Protein AF-A0A7T6Z998-F1 (afdb_monomer_lite)

Sequence (347 aa):
MSSQQHMQINPRLISMLAGEDVATIKNKPTLTMLPGVYGKLIHKHKRHIQKKYPENEHYLRCTHCNRKGKYDLQLVLVNNKNILEAEGNPDAREVMDWIQPTGYFRCKHCNSAGQWVNDNPVFPFELMGAVKKSSEGESRPGYYVGSHQLYDGTIPHWATDSEEHYLNKIEEGKDEAYVWNRLGNMYYSGGRPELSAAAHEHAIRLDPAQIESHFSIANLLAEMGEWTKASDHYRRMLIYAHAYTRLTPEKFRNMLANGLSESLKMYADSEGRVQFLPDGEENKEALQAAGLNQNNPNELIFHEMDLHPDDIESFYPLAEMYMGDQRMAISRRKRTLKLPRKKMKKA

pLDDT: mean 88.13, std 12.52, range [41.75, 98.62]

InterPro domains:
  IPR011990 Tetratricopeptide-like helical domain superfamily [G3DSA:1.25.40.10] (159-291)
  IPR011990 Tetratricopeptide-like helical domain superfamily [SSF48452] (169-323)
  IPR019734 Tetratricopeptide repeat [PS50005] (177-210)
  IPR019734 Tetratricopeptide repeat [SM00028] (177-210)
  IPR019734 Tetratricopeptide repeat [SM00028] (211-244)

Organism: NCBI:txid2743001

Secondary structure (DSSP, 8-state):
--TTS-----HHHHHHHHT--GGGS-SS--GGGS-SSHHHHHHHHTTTSPPSS---EEEEEETTT--EEEEE--SEEE-HHHHHHS-S---HHHHGGGEEE------TTT---S-EE---TTHHHHHHHHHHHHHTT--BTTEEES----TTS---SSHHHHHHHHHHHHHTTSSHHHHHHHHHHHHHHTT-HHHHHHHHHHHHHH-TT-HHHHHHHHHHHHHTT-HHHHHHHHHHHHHTGGG--SS-HHHHHHHHHHHHHHHHHHHHHTTTSS-SS--HHHHHHHHHHTT-----------------TT-GGGGHHHHHHHTGGGGGGS-TTT-------------

Structure (mmCIF, N/CA/C/O backbone):
data_AF-A0A7T6Z998-F1
#
_entry.id   AF-A0A7T6Z998-F1
#
loop_
_atom_site.group_PDB
_atom_site.id
_atom_site.type_symbol
_atom_site.label_atom_id
_atom_site.label_alt_id
_atom_site.label_comp_id
_atom_site.label_asym_id
_atom_site.label_entity_id
_atom_site.label_seq_id
_atom_site.pdbx_PDB_ins_code
_atom_site.Cartn_x
_atom_site.Cartn_y
_atom_site.Cartn_z
_atom_site.occupancy
_atom_site.B_iso_or_equiv
_atom_site.auth_seq_id
_atom_site.auth_comp_id
_atom_site.auth_asym_id
_atom_site.auth_atom_id
_atom_site.pdbx_PDB_model_num
ATOM 1 N N . MET A 1 1 ? -9.178 -16.699 -15.009 1.00 46.44 1 MET A N 1
ATOM 2 C CA . MET A 1 1 ? -7.731 -16.632 -15.329 1.00 46.44 1 MET A CA 1
ATOM 3 C C . MET A 1 1 ? -7.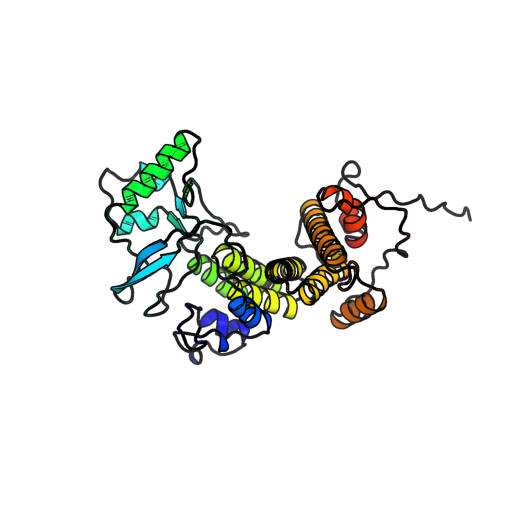043 -17.708 -14.504 1.00 46.44 1 MET A C 1
ATOM 5 O O . MET A 1 1 ? -7.401 -17.855 -13.344 1.00 46.44 1 MET A O 1
ATOM 9 N N . SER A 1 2 ? -6.177 -18.519 -15.115 1.00 44.44 2 SER A N 1
ATOM 10 C CA . SER A 1 2 ? -5.585 -19.700 -14.470 1.00 44.44 2 SER A CA 1
ATOM 11 C C . SER A 1 2 ? -4.701 -19.299 -13.284 1.00 44.44 2 SER A C 1
ATOM 13 O O . SER A 1 2 ? -3.751 -18.538 -13.454 1.00 44.44 2 SER A O 1
ATOM 15 N N . SER A 1 3 ? -4.981 -19.845 -12.099 1.00 53.56 3 SER A N 1
ATOM 16 C CA . SER A 1 3 ? -4.182 -19.672 -10.874 1.00 53.56 3 SER A CA 1
ATOM 17 C C . SER A 1 3 ? -2.763 -20.259 -10.971 1.00 53.56 3 SER A C 1
ATOM 19 O O . SER A 1 3 ? -1.967 -20.087 -10.049 1.00 53.56 3 SER A O 1
ATOM 21 N N . GLN A 1 4 ? -2.442 -20.931 -12.083 1.00 54.53 4 GLN A N 1
ATOM 22 C CA . GLN A 1 4 ? -1.144 -21.546 -12.368 1.00 54.53 4 GLN A CA 1
ATOM 23 C C . GLN A 1 4 ? -0.226 -20.678 -13.247 1.00 54.53 4 GLN A C 1
ATOM 25 O O . GLN A 1 4 ? 0.907 -21.069 -13.521 1.00 54.53 4 GLN A O 1
ATOM 30 N N . GLN A 1 5 ? -0.684 -19.511 -13.713 1.00 67.31 5 GLN A N 1
ATOM 31 C CA . GLN A 1 5 ? 0.155 -18.610 -14.504 1.00 67.31 5 GLN A CA 1
ATOM 32 C C . GLN A 1 5 ? 1.214 -17.942 -13.611 1.00 67.31 5 GLN A C 1
ATOM 34 O O . GLN A 1 5 ? 0.934 -17.573 -12.474 1.00 67.31 5 GLN A O 1
ATOM 39 N N . HIS A 1 6 ? 2.440 -17.791 -14.120 1.00 77.69 6 HIS A N 1
ATOM 40 C CA . HIS A 1 6 ? 3.520 -17.090 -13.422 1.00 77.69 6 HIS A CA 1
ATOM 41 C C . HIS A 1 6 ? 3.083 -15.662 -13.043 1.00 77.69 6 HIS A C 1
ATOM 43 O O . HIS A 1 6 ? 2.736 -14.873 -13.920 1.00 77.69 6 HIS A O 1
ATOM 49 N N . MET A 1 7 ? 3.124 -15.344 -11.745 1.00 88.56 7 MET A N 1
ATOM 50 C CA . MET A 1 7 ? 2.561 -14.112 -11.177 1.00 88.56 7 MET A CA 1
ATOM 51 C C . MET A 1 7 ? 3.600 -13.022 -10.875 1.00 88.56 7 MET A C 1
ATOM 53 O O . MET A 1 7 ? 3.259 -12.034 -10.225 1.00 88.56 7 MET A O 1
ATOM 57 N N . GLN A 1 8 ? 4.851 -13.181 -11.328 1.00 95.06 8 GLN A N 1
ATOM 58 C CA . GLN A 1 8 ? 5.935 -12.216 -11.090 1.00 95.06 8 GLN A CA 1
ATOM 59 C C . GLN A 1 8 ? 6.055 -11.870 -9.592 1.00 95.06 8 GLN A C 1
ATOM 61 O O . GLN A 1 8 ? 6.039 -10.697 -9.226 1.00 95.06 8 GLN A O 1
ATOM 66 N N . ILE A 1 9 ? 6.046 -12.895 -8.733 1.00 96.94 9 ILE A N 1
ATOM 67 C CA . ILE A 1 9 ? 6.134 -12.773 -7.270 1.00 96.94 9 ILE A CA 1
ATOM 68 C C . ILE A 1 9 ? 7.558 -13.131 -6.857 1.00 96.94 9 ILE A C 1
ATOM 70 O O . ILE A 1 9 ? 8.117 -14.101 -7.370 1.00 96.94 9 ILE A O 1
ATOM 74 N N . ASN A 1 10 ? 8.145 -12.381 -5.933 1.00 97.38 10 ASN A N 1
ATOM 75 C CA . ASN A 1 10 ? 9.450 -12.712 -5.381 1.00 97.38 10 ASN A CA 1
ATOM 76 C C . ASN A 1 10 ? 9.392 -13.999 -4.526 1.00 97.38 10 ASN A C 1
ATOM 78 O O . ASN A 1 10 ? 8.581 -14.068 -3.603 1.00 97.38 10 ASN A O 1
ATOM 82 N N . PRO A 1 11 ? 10.234 -15.020 -4.780 1.00 96.88 11 PRO A N 1
ATOM 83 C CA . PRO A 1 11 ? 10.320 -16.198 -3.917 1.00 96.88 11 PRO A CA 1
ATOM 84 C C . PRO A 1 11 ? 10.643 -15.863 -2.454 1.00 96.88 11 PRO A C 1
ATOM 86 O O . PRO A 1 11 ? 10.084 -16.497 -1.562 1.00 96.88 11 PRO A O 1
ATOM 89 N N . ARG A 1 12 ? 11.465 -14.831 -2.199 1.00 97.12 12 ARG A N 1
ATOM 90 C CA . ARG A 1 12 ? 11.781 -14.372 -0.834 1.00 97.12 12 ARG A CA 1
ATOM 91 C C . ARG A 1 12 ? 10.547 -13.866 -0.094 1.00 97.12 12 ARG A C 1
ATOM 93 O O . ARG A 1 12 ? 10.377 -14.173 1.077 1.00 97.12 12 ARG A O 1
ATOM 100 N N . LEU A 1 13 ? 9.644 -13.169 -0.789 1.00 97.62 13 LEU A N 1
ATOM 101 C CA . LEU A 1 13 ? 8.375 -12.736 -0.201 1.00 97.62 13 LEU A CA 1
ATOM 102 C C . LEU A 1 13 ? 7.563 -13.935 0.303 1.00 97.62 13 LEU A C 1
ATOM 104 O O . LEU A 1 13 ? 7.045 -13.901 1.413 1.00 97.62 13 LEU A O 1
ATOM 108 N N . ILE A 1 14 ? 7.449 -14.993 -0.508 1.00 96.81 14 ILE A N 1
ATOM 109 C CA . ILE A 1 14 ? 6.720 -16.207 -0.112 1.00 96.81 14 ILE A CA 1
ATOM 110 C C . ILE A 1 14 ? 7.399 -16.875 1.080 1.00 96.81 14 ILE A C 1
ATOM 112 O O . ILE A 1 14 ? 6.720 -17.192 2.049 1.00 96.81 14 ILE A O 1
ATOM 116 N N . SER A 1 15 ? 8.721 -17.038 1.010 1.00 96.69 15 SER A N 1
ATOM 117 C CA . SER A 1 15 ? 9.542 -17.600 2.085 1.00 96.69 15 SER A CA 1
ATOM 118 C C . SER A 1 15 ? 9.281 -16.893 3.418 1.00 96.69 15 SER A C 1
ATOM 120 O O . SER A 1 15 ? 8.912 -17.550 4.389 1.00 96.69 15 SER A O 1
ATOM 122 N N . MET A 1 16 ? 9.334 -15.558 3.447 1.00 95.44 16 MET A N 1
ATOM 123 C CA . MET A 1 16 ? 9.078 -14.783 4.667 1.00 95.44 16 MET A CA 1
ATOM 124 C C . MET A 1 16 ? 7.623 -14.857 5.137 1.00 95.44 16 MET A C 1
ATOM 126 O O . MET A 1 16 ? 7.365 -15.012 6.326 1.00 95.44 16 MET A O 1
ATOM 130 N N . LEU A 1 17 ? 6.653 -14.780 4.220 1.00 95.75 17 LEU A N 1
ATOM 131 C CA . LEU A 1 17 ? 5.234 -14.851 4.585 1.00 95.75 17 LEU A CA 1
ATOM 132 C C . LEU A 1 17 ? 4.831 -16.228 5.136 1.00 95.75 17 LEU A C 1
ATOM 134 O O . LEU A 1 17 ? 3.903 -16.298 5.949 1.00 95.75 17 LEU A O 1
ATOM 138 N N . ALA A 1 18 ? 5.462 -17.297 4.641 1.00 94.00 18 ALA A N 1
ATOM 139 C CA . ALA A 1 18 ? 5.163 -18.688 4.981 1.00 94.00 18 ALA A CA 1
ATOM 140 C C . ALA A 1 18 ? 6.056 -19.253 6.100 1.00 94.00 18 ALA A C 1
ATOM 142 O O . ALA A 1 18 ? 5.698 -20.268 6.691 1.00 94.00 18 ALA A O 1
ATOM 143 N N . GLY A 1 19 ? 7.188 -18.609 6.407 1.00 92.94 19 GLY A N 1
ATOM 144 C CA . GLY A 1 19 ? 8.188 -19.144 7.336 1.00 92.94 19 GLY A CA 1
ATOM 145 C C . GLY A 1 19 ? 8.938 -20.356 6.771 1.00 92.94 19 GLY A C 1
ATOM 146 O O . GLY A 1 19 ? 9.315 -21.254 7.520 1.00 92.94 19 GLY A O 1
ATOM 147 N N . GLU A 1 20 ? 9.117 -20.408 5.451 1.00 93.69 20 GLU A N 1
ATOM 148 C CA . GLU A 1 20 ? 9.773 -21.509 4.735 1.00 93.69 20 GLU A CA 1
ATOM 149 C C . GLU A 1 20 ? 11.135 -21.061 4.191 1.00 93.69 20 GLU A C 1
ATOM 151 O O . GLU A 1 20 ? 11.312 -19.895 3.848 1.00 93.69 20 GLU A O 1
ATOM 156 N N . ASP A 1 21 ? 12.096 -21.977 4.060 1.00 94.19 21 ASP A N 1
ATOM 157 C CA . ASP A 1 21 ? 13.386 -21.685 3.420 1.00 94.19 21 ASP A CA 1
ATOM 158 C C . ASP A 1 21 ? 13.181 -21.291 1.944 1.00 94.19 21 ASP A C 1
ATOM 160 O O . ASP A 1 21 ? 12.502 -21.984 1.188 1.00 94.19 21 ASP A O 1
ATOM 164 N N . VAL A 1 22 ? 13.785 -20.184 1.500 1.00 95.56 22 VAL A N 1
ATOM 165 C CA . VAL A 1 22 ? 13.659 -19.699 0.115 1.00 95.56 22 VAL A CA 1
ATOM 166 C C . VAL A 1 22 ? 14.083 -20.736 -0.932 1.00 95.56 22 VAL A C 1
ATOM 168 O O . VAL A 1 22 ? 13.536 -20.739 -2.035 1.00 95.56 22 VAL A O 1
ATOM 171 N N . ALA A 1 23 ? 15.002 -21.647 -0.601 1.00 94.69 23 ALA A N 1
ATOM 172 C CA . ALA A 1 23 ? 15.458 -22.713 -1.487 1.00 94.69 23 ALA A CA 1
ATOM 173 C C . ALA A 1 23 ? 14.364 -23.749 -1.804 1.00 94.69 23 ALA A C 1
ATOM 175 O O . ALA A 1 23 ? 14.449 -24.433 -2.827 1.00 94.69 23 ALA A O 1
ATOM 176 N N . THR A 1 24 ? 13.324 -23.866 -0.970 1.00 94.75 24 THR A N 1
ATOM 177 C CA . THR A 1 24 ? 12.173 -24.751 -1.231 1.00 94.75 24 THR A CA 1
ATOM 178 C C . THR A 1 24 ? 11.116 -24.076 -2.110 1.00 94.75 24 THR A C 1
ATOM 180 O O . THR A 1 24 ? 10.277 -24.750 -2.721 1.00 94.75 24 THR A O 1
ATOM 183 N N . ILE A 1 25 ? 11.169 -22.746 -2.235 1.00 94.56 25 ILE A N 1
ATOM 184 C CA . ILE A 1 25 ? 10.213 -21.957 -3.004 1.00 94.56 25 ILE A CA 1
ATOM 185 C C . ILE A 1 25 ? 10.568 -21.996 -4.492 1.00 94.56 25 ILE A C 1
ATOM 187 O O . ILE A 1 25 ? 11.679 -21.700 -4.925 1.00 94.56 25 ILE A O 1
ATOM 191 N N . LYS A 1 26 ? 9.574 -22.305 -5.332 1.00 93.00 26 LYS A N 1
ATOM 192 C CA . LYS A 1 26 ? 9.731 -22.272 -6.794 1.00 93.00 26 LYS A CA 1
ATOM 193 C C . LYS A 1 26 ? 10.187 -20.886 -7.261 1.00 93.00 26 LYS A C 1
ATOM 195 O O . LYS A 1 26 ? 9.540 -19.890 -6.956 1.00 93.00 26 LYS A O 1
ATOM 200 N N . ASN A 1 27 ? 11.166 -20.842 -8.169 1.00 91.44 27 ASN A N 1
ATOM 201 C CA . ASN A 1 27 ? 11.661 -19.599 -8.789 1.00 91.44 27 ASN A CA 1
ATOM 202 C C . ASN A 1 27 ? 10.582 -18.741 -9.473 1.00 91.44 27 ASN A C 1
ATOM 204 O O . ASN A 1 27 ? 10.797 -17.556 -9.711 1.00 91.44 27 ASN A O 1
ATOM 208 N N . LYS A 1 28 ? 9.431 -19.326 -9.819 1.00 93.06 28 LYS A N 1
ATOM 209 C CA . LYS A 1 28 ? 8.263 -18.636 -10.379 1.00 93.06 28 LYS A CA 1
ATOM 210 C C . LYS A 1 28 ? 7.032 -18.937 -9.527 1.00 93.06 28 LYS A C 1
ATOM 212 O O . LYS A 1 28 ? 6.241 -19.803 -9.914 1.00 93.06 28 LYS A O 1
ATOM 217 N N . PRO A 1 29 ? 6.867 -18.267 -8.378 1.00 94.44 29 PRO A N 1
ATOM 218 C CA . PRO A 1 29 ? 5.724 -18.507 -7.523 1.00 94.44 29 PRO A CA 1
ATOM 219 C C . PRO A 1 29 ? 4.412 -18.132 -8.218 1.00 94.44 29 PRO A C 1
ATOM 221 O O . PRO A 1 29 ? 4.345 -17.242 -9.078 1.00 94.44 29 PRO A O 1
ATOM 224 N N . THR A 1 30 ? 3.356 -18.837 -7.831 1.00 93.06 30 THR A N 1
ATOM 225 C CA . THR A 1 30 ? 1.981 -18.596 -8.270 1.00 93.06 30 THR A CA 1
ATOM 226 C C . THR A 1 30 ? 1.179 -17.966 -7.139 1.00 93.06 30 THR A C 1
ATOM 228 O O . THR A 1 30 ? 1.564 -18.018 -5.973 1.00 93.06 30 THR A O 1
ATOM 231 N N . LEU A 1 31 ? 0.007 -17.417 -7.465 1.00 91.38 31 LEU A N 1
ATOM 232 C CA . LEU A 1 31 ? -0.895 -16.824 -6.474 1.00 91.38 31 LEU A CA 1
ATOM 233 C C . LEU A 1 31 ? -1.278 -17.807 -5.352 1.00 91.38 31 LEU A C 1
ATOM 235 O O . LEU A 1 31 ? -1.518 -17.406 -4.219 1.00 91.38 31 LEU A O 1
ATOM 239 N N . THR A 1 32 ? -1.340 -19.107 -5.651 1.00 92.00 32 THR A N 1
ATOM 240 C CA . THR A 1 32 ? -1.704 -20.136 -4.666 1.00 92.00 32 THR A CA 1
ATOM 241 C C . THR A 1 32 ? -0.713 -20.243 -3.514 1.00 92.00 32 THR A C 1
ATOM 243 O O . THR A 1 32 ? -1.126 -20.660 -2.434 1.00 92.00 32 THR A O 1
ATOM 246 N N . MET A 1 33 ? 0.544 -19.854 -3.754 1.00 93.56 33 MET A N 1
ATOM 247 C CA . MET A 1 33 ? 1.635 -19.884 -2.781 1.00 93.56 33 MET A CA 1
ATOM 248 C C . MET A 1 33 ? 1.621 -18.682 -1.832 1.00 93.56 33 MET A C 1
ATOM 250 O O . MET A 1 33 ? 2.322 -18.726 -0.833 1.00 93.56 33 MET A O 1
ATOM 254 N N . LEU A 1 34 ? 0.843 -17.626 -2.113 1.00 93.19 34 LEU A N 1
ATOM 255 C CA . LEU A 1 34 ? 0.665 -16.531 -1.157 1.00 93.19 34 LEU A CA 1
ATOM 256 C C . LEU A 1 34 ? -0.146 -17.026 0.052 1.00 93.19 34 LEU A C 1
ATOM 258 O O . LEU A 1 34 ? -1.275 -17.507 -0.142 1.00 93.19 34 LEU A O 1
ATOM 262 N N . PRO A 1 35 ? 0.396 -16.897 1.277 1.00 93.69 35 PRO A N 1
ATOM 263 C CA . PRO A 1 35 ? -0.352 -17.140 2.503 1.00 93.69 35 PRO A CA 1
ATOM 264 C C . PRO A 1 35 ? -1.446 -16.090 2.718 1.00 93.69 35 PRO A C 1
ATOM 266 O O . PRO A 1 35 ? -1.458 -15.038 2.078 1.00 93.69 35 PRO A O 1
ATOM 269 N N . GLY A 1 36 ? -2.343 -16.375 3.661 1.00 92.62 36 GLY A N 1
ATOM 270 C CA . GLY A 1 36 ? -3.462 -15.495 3.985 1.00 92.62 36 GLY A CA 1
ATOM 271 C C . GLY A 1 36 ? -4.662 -15.655 3.051 1.00 92.62 36 GLY A C 1
ATOM 272 O O . GLY A 1 36 ? -4.664 -16.456 2.106 1.00 92.62 36 GLY A O 1
ATOM 273 N N . VAL A 1 37 ? -5.719 -14.908 3.356 1.00 93.50 37 VAL A N 1
ATOM 274 C CA . VAL A 1 37 ? -6.998 -14.975 2.634 1.00 93.50 37 VAL A CA 1
ATOM 275 C C . VAL A 1 37 ? -7.176 -13.812 1.662 1.00 93.50 37 VAL A C 1
ATOM 277 O O . VAL A 1 37 ? -7.816 -13.978 0.616 1.00 93.50 37 VAL A O 1
ATOM 280 N N . TYR A 1 38 ? -6.576 -12.653 1.947 1.00 95.75 38 TYR A N 1
ATOM 281 C CA . TYR A 1 38 ? -6.892 -11.431 1.214 1.00 95.75 38 TYR A CA 1
ATOM 282 C C . TYR A 1 38 ? -6.216 -11.344 -0.148 1.00 95.75 38 TYR A C 1
ATOM 284 O O . TYR A 1 38 ? -6.857 -10.910 -1.101 1.00 95.75 38 TYR A O 1
ATOM 292 N N . GLY A 1 39 ? -4.981 -11.831 -0.302 1.00 94.69 39 GLY A N 1
ATOM 293 C CA . GLY A 1 39 ? -4.290 -11.783 -1.597 1.00 94.69 39 GLY A CA 1
ATOM 294 C C . GLY A 1 39 ? -5.057 -12.511 -2.712 1.00 94.69 39 GLY A C 1
ATOM 295 O O . GLY A 1 39 ? -5.213 -11.997 -3.822 1.00 94.69 39 GLY A O 1
ATOM 296 N N . LYS A 1 40 ? -5.621 -13.688 -2.408 1.00 93.06 40 LYS A N 1
ATOM 297 C CA . LYS A 1 40 ? -6.433 -14.472 -3.358 1.00 93.06 40 LYS A CA 1
ATOM 298 C C . LYS A 1 40 ? -7.774 -13.805 -3.655 1.00 93.06 40 LYS A C 1
ATOM 300 O O . LYS A 1 40 ? -8.168 -13.746 -4.822 1.00 93.06 40 LYS A O 1
ATOM 305 N N . LEU A 1 41 ? -8.449 -13.301 -2.619 1.00 93.88 41 LEU A N 1
ATOM 306 C CA . LEU A 1 41 ? -9.702 -12.558 -2.759 1.00 93.88 41 LEU A CA 1
ATOM 307 C C . LEU A 1 41 ? -9.496 -11.337 -3.663 1.00 93.88 41 LEU A C 1
ATOM 309 O O . LEU A 1 41 ? -10.176 -11.190 -4.675 1.00 93.88 41 LEU A O 1
ATOM 313 N N . ILE A 1 42 ? -8.479 -10.531 -3.370 1.00 93.94 42 ILE A N 1
ATOM 314 C CA . ILE A 1 42 ? -8.183 -9.304 -4.105 1.00 93.94 42 ILE A CA 1
ATOM 315 C C . ILE A 1 42 ? -7.805 -9.576 -5.550 1.00 93.94 42 ILE A C 1
ATOM 317 O O . ILE A 1 42 ? -8.324 -8.936 -6.462 1.00 93.94 42 ILE A O 1
ATOM 321 N N . HIS A 1 43 ? -6.978 -10.588 -5.803 1.00 92.94 43 HIS A N 1
ATOM 322 C CA . HIS A 1 43 ? -6.631 -10.943 -7.173 1.00 92.94 43 HIS A CA 1
ATOM 323 C C . HIS A 1 43 ? -7.860 -11.300 -8.027 1.00 92.94 43 HIS A C 1
ATOM 325 O O . HIS A 1 43 ? -7.901 -10.964 -9.214 1.00 92.94 43 HIS A O 1
ATOM 331 N N . LYS A 1 44 ? -8.866 -11.970 -7.445 1.00 91.06 44 LYS A N 1
ATOM 332 C CA . LYS A 1 44 ? -10.104 -12.347 -8.147 1.00 91.06 44 LYS A CA 1
ATOM 333 C C . LYS A 1 44 ? -10.908 -11.117 -8.587 1.00 91.06 44 LYS A C 1
ATOM 335 O O . LYS A 1 44 ? -11.487 -11.142 -9.671 1.00 91.06 44 LYS A O 1
ATOM 340 N N . HIS A 1 45 ? -10.888 -10.051 -7.789 1.00 88.56 45 HIS A N 1
ATOM 341 C CA . HIS A 1 45 ? -11.667 -8.828 -8.001 1.00 88.56 45 HIS A CA 1
ATOM 342 C C . HIS A 1 45 ? -10.825 -7.632 -8.480 1.00 88.56 45 HIS A C 1
ATOM 344 O O . HIS A 1 45 ? -11.356 -6.541 -8.655 1.00 88.56 45 HIS A O 1
ATOM 350 N N . LYS A 1 46 ? -9.539 -7.836 -8.803 1.00 85.00 46 LYS A N 1
ATOM 351 C CA . LYS A 1 46 ? -8.572 -6.776 -9.156 1.00 85.00 46 LYS A CA 1
ATOM 352 C C . LYS A 1 46 ? -8.978 -5.834 -10.293 1.00 85.00 46 LYS A C 1
ATOM 354 O O . LYS A 1 46 ? -8.349 -4.804 -10.476 1.00 85.00 46 LYS A O 1
ATOM 359 N N . ARG A 1 47 ? -9.968 -6.213 -11.108 1.00 85.25 47 ARG A N 1
ATOM 360 C CA . ARG A 1 47 ? -10.503 -5.371 -12.192 1.00 85.25 47 ARG A CA 1
ATOM 361 C C . ARG A 1 47 ? -11.365 -4.216 -11.674 1.00 85.25 47 ARG A C 1
ATOM 363 O O . ARG A 1 47 ? -11.569 -3.270 -12.420 1.00 85.25 47 ARG A O 1
ATOM 370 N N . HIS A 1 48 ? -11.878 -4.326 -10.450 1.00 82.81 48 HIS A N 1
ATOM 371 C CA . HIS A 1 48 ? -12.679 -3.296 -9.787 1.00 82.81 48 HIS A CA 1
ATOM 372 C C . HIS A 1 48 ? -11.822 -2.306 -8.993 1.00 82.81 48 HIS A C 1
ATOM 374 O O . HIS A 1 48 ? -12.277 -1.206 -8.719 1.00 82.81 48 HIS A O 1
ATOM 380 N N . ILE A 1 49 ? -10.580 -2.681 -8.671 1.00 85.50 49 ILE A N 1
ATOM 381 C CA . ILE A 1 49 ? -9.632 -1.811 -7.972 1.00 85.50 49 ILE A CA 1
ATOM 382 C C . ILE A 1 49 ? -9.173 -0.719 -8.930 1.00 85.50 49 ILE A C 1
ATOM 384 O O . ILE A 1 49 ? -8.687 -1.007 -10.033 1.00 85.50 49 ILE A O 1
ATOM 388 N N . GLN A 1 50 ? -9.335 0.531 -8.510 1.00 83.38 50 GLN A N 1
ATOM 389 C CA . GLN A 1 50 ? -9.016 1.671 -9.350 1.00 83.38 50 GLN A CA 1
ATOM 390 C C . GLN A 1 50 ? -7.498 1.781 -9.507 1.00 83.38 50 GLN A C 1
ATOM 392 O O . GLN A 1 50 ? -6.734 1.775 -8.542 1.00 83.38 50 GLN A O 1
ATOM 397 N N . LYS A 1 51 ? -7.030 1.910 -10.751 1.00 81.75 51 LYS A N 1
ATOM 398 C CA . LYS A 1 51 ? -5.618 2.204 -10.995 1.00 81.75 51 LYS A CA 1
ATOM 399 C C . LYS A 1 51 ? -5.324 3.646 -10.596 1.00 81.75 51 LYS A C 1
ATOM 401 O O . LYS A 1 51 ? -5.969 4.570 -11.085 1.00 81.75 51 LYS A O 1
ATOM 406 N N . LYS A 1 52 ? -4.304 3.831 -9.757 1.00 81.50 52 LYS A N 1
ATOM 407 C CA . LYS A 1 52 ? -3.826 5.155 -9.334 1.00 81.50 52 LYS A CA 1
ATOM 408 C C . LYS A 1 52 ? -3.270 5.985 -10.496 1.00 81.50 52 LYS A C 1
ATOM 410 O O . LYS A 1 52 ? -3.412 7.203 -10.509 1.00 81.50 52 LYS A O 1
ATOM 415 N N . TYR A 1 53 ? -2.639 5.319 -11.460 1.00 84.31 53 TYR A N 1
ATOM 416 C CA . TYR A 1 53 ? -2.032 5.931 -12.637 1.00 84.31 53 TYR A CA 1
ATOM 417 C C . TYR A 1 53 ? -2.560 5.267 -13.914 1.00 84.31 53 TYR A C 1
ATOM 419 O O . TYR A 1 53 ? -2.929 4.088 -13.875 1.00 84.31 53 TYR A O 1
ATOM 427 N N . PRO A 1 54 ? -2.604 5.995 -15.044 1.00 84.81 54 PRO A N 1
ATOM 428 C CA . PRO A 1 54 ? -2.896 5.387 -16.336 1.00 84.81 54 PRO A CA 1
ATOM 429 C C . PRO A 1 54 ? -1.846 4.325 -16.691 1.00 84.81 54 PRO A C 1
ATOM 431 O O . PRO A 1 54 ? -0.720 4.357 -16.193 1.00 84.81 54 PRO A O 1
ATOM 434 N N . GLU A 1 55 ? -2.221 3.395 -17.569 1.00 87.38 55 GLU A N 1
ATOM 435 C CA . GLU A 1 55 ? -1.303 2.375 -18.082 1.00 87.38 55 GLU A CA 1
ATOM 436 C C . GLU A 1 55 ? -0.137 3.029 -18.828 1.00 87.38 55 GLU A C 1
ATOM 438 O O . GLU A 1 55 ? -0.345 3.842 -19.730 1.00 87.38 55 GLU A O 1
ATOM 443 N N . ASN A 1 56 ? 1.086 2.649 -18.461 1.00 92.94 56 ASN A N 1
ATOM 444 C CA . ASN A 1 56 ? 2.316 3.146 -19.062 1.00 92.94 56 ASN A CA 1
ATOM 445 C C . ASN A 1 56 ? 3.169 1.962 -19.529 1.00 92.94 56 ASN A C 1
ATOM 447 O O . ASN A 1 56 ? 4.179 1.589 -18.924 1.00 92.94 56 ASN A O 1
ATOM 451 N N . GLU A 1 57 ? 2.676 1.272 -20.559 1.00 94.75 57 GLU A N 1
ATOM 452 C CA . GLU A 1 57 ? 3.226 -0.011 -20.979 1.00 94.75 57 GLU A CA 1
ATOM 453 C C . GLU A 1 57 ? 4.390 0.123 -21.967 1.00 94.75 57 GLU A C 1
ATOM 455 O O . GLU A 1 57 ? 4.232 0.615 -23.084 1.00 94.75 57 GLU A O 1
ATOM 460 N N . HIS A 1 58 ? 5.532 -0.466 -21.616 1.00 94.44 58 HIS A N 1
ATOM 461 C CA . HIS A 1 58 ? 6.727 -0.506 -22.454 1.00 94.44 58 HIS A CA 1
ATOM 462 C C . HIS A 1 58 ? 7.222 -1.935 -22.677 1.00 94.44 58 HIS A C 1
ATOM 464 O O . HIS A 1 58 ? 7.105 -2.813 -21.818 1.00 94.44 58 HIS A O 1
ATOM 470 N N . TYR A 1 59 ? 7.814 -2.182 -23.846 1.00 95.12 59 TYR A N 1
ATOM 471 C CA . TYR A 1 59 ? 8.563 -3.411 -24.086 1.00 95.12 59 TYR A CA 1
ATOM 472 C C . TYR A 1 59 ? 9.969 -3.274 -23.516 1.00 95.12 59 TYR A C 1
ATOM 474 O O . TYR A 1 59 ? 10.770 -2.493 -24.017 1.00 95.12 59 TYR A O 1
ATOM 482 N N . LEU A 1 60 ? 10.280 -4.083 -22.507 1.00 95.50 60 LEU A N 1
ATOM 483 C CA . LEU A 1 60 ? 11.597 -4.124 -21.882 1.00 95.50 60 LEU A CA 1
ATOM 484 C C . LEU A 1 60 ? 12.244 -5.484 -22.111 1.00 95.50 60 LEU A C 1
ATOM 486 O O . LEU A 1 60 ? 11.585 -6.533 -22.066 1.00 95.50 60 LEU A O 1
ATOM 490 N N . ARG A 1 61 ? 13.557 -5.473 -22.328 1.00 95.94 61 ARG A N 1
ATOM 491 C CA . ARG A 1 61 ? 14.394 -6.667 -22.343 1.00 95.94 61 ARG A CA 1
ATOM 492 C C . ARG A 1 61 ? 14.991 -6.878 -20.957 1.00 95.94 61 ARG A C 1
ATOM 494 O O . ARG A 1 61 ? 15.582 -5.971 -20.382 1.00 95.94 61 ARG A O 1
ATOM 501 N N . CYS A 1 62 ? 14.856 -8.090 -20.433 1.00 95.88 62 CYS A N 1
ATOM 502 C CA . CYS A 1 62 ? 15.532 -8.487 -19.202 1.00 95.88 62 CYS A CA 1
ATOM 503 C C . CYS A 1 62 ? 16.999 -8.821 -19.492 1.00 95.88 62 CYS A C 1
ATOM 505 O O . CYS A 1 62 ? 17.260 -9.652 -20.361 1.00 95.88 62 CYS A O 1
ATOM 507 N N . THR A 1 63 ? 17.940 -8.238 -18.747 1.00 94.25 63 THR A N 1
ATOM 508 C CA . THR A 1 63 ? 19.384 -8.484 -18.936 1.00 94.25 63 THR A CA 1
ATOM 509 C C . THR A 1 63 ? 19.801 -9.906 -18.553 1.00 94.25 63 THR A C 1
ATOM 511 O O . THR A 1 63 ? 20.720 -10.455 -19.146 1.00 94.25 63 THR A O 1
ATOM 514 N N . HIS A 1 64 ? 19.089 -10.542 -17.619 1.00 95.44 64 HIS A N 1
ATOM 515 C CA . HIS A 1 64 ? 19.428 -11.880 -17.131 1.00 95.44 64 HIS A CA 1
ATOM 516 C C . HIS A 1 64 ? 19.095 -13.000 -18.129 1.00 95.44 64 HIS A C 1
ATOM 518 O O . HIS A 1 64 ? 19.846 -13.959 -18.267 1.00 95.44 64 HIS A O 1
ATOM 524 N N . CYS A 1 65 ? 17.934 -12.948 -18.793 1.00 95.81 65 CYS A N 1
ATOM 525 C CA . CYS A 1 65 ? 17.523 -14.001 -19.739 1.00 95.81 65 CYS A CA 1
ATOM 526 C C . CYS A 1 65 ? 17.436 -13.535 -21.193 1.00 95.81 65 CYS A C 1
ATOM 528 O O . CYS A 1 65 ? 17.018 -14.309 -22.052 1.00 95.81 65 CYS A O 1
ATOM 530 N N . ASN A 1 66 ? 17.763 -12.2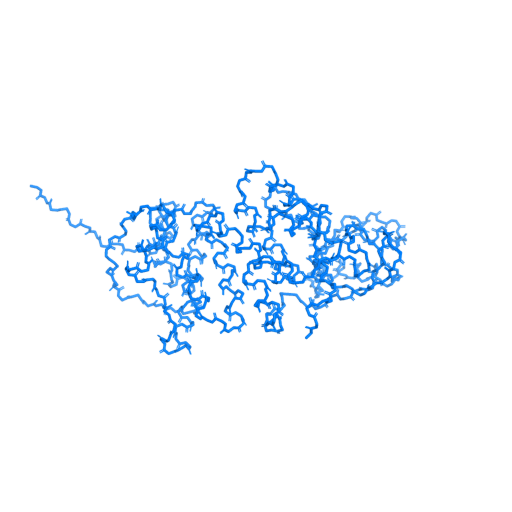69 -21.453 1.00 95.88 66 ASN A N 1
ATOM 531 C CA . ASN A 1 66 ? 17.733 -11.619 -22.760 1.00 95.88 66 ASN A CA 1
ATOM 532 C C . ASN A 1 66 ? 16.366 -11.642 -23.480 1.00 95.88 66 ASN A C 1
ATOM 534 O O . ASN A 1 66 ? 16.271 -11.330 -24.666 1.00 95.88 66 ASN A O 1
ATOM 538 N N . ARG A 1 67 ? 15.277 -11.996 -22.781 1.00 95.69 67 ARG A N 1
ATOM 539 C CA . ARG A 1 67 ? 13.925 -12.053 -23.354 1.00 95.69 67 ARG A CA 1
ATOM 540 C C . ARG A 1 67 ? 13.171 -10.745 -23.148 1.00 95.69 67 ARG A C 1
ATOM 542 O O . ARG A 1 67 ? 13.242 -10.125 -22.084 1.00 95.69 67 ARG A O 1
ATOM 549 N N . LYS A 1 68 ? 12.404 -10.365 -24.172 1.00 95.75 68 LYS A N 1
ATOM 550 C CA . LYS A 1 68 ? 11.521 -9.195 -24.163 1.00 95.75 68 LYS A CA 1
ATOM 551 C C . LYS A 1 68 ? 10.169 -9.522 -23.534 1.00 95.75 68 LYS A C 1
ATOM 553 O O . LYS A 1 68 ? 9.660 -10.639 -23.653 1.00 95.75 68 LYS A O 1
ATOM 558 N N . GLY A 1 69 ? 9.574 -8.534 -22.883 1.00 94.88 69 GLY A N 1
ATOM 559 C CA . GLY A 1 69 ? 8.200 -8.581 -22.397 1.00 94.88 69 GLY A CA 1
ATOM 560 C C . GLY A 1 69 ? 7.610 -7.180 -22.314 1.00 94.88 69 GLY A C 1
ATOM 561 O O . GLY A 1 69 ? 8.350 -6.208 -22.222 1.00 94.88 69 GLY A O 1
ATOM 562 N N . LYS A 1 70 ? 6.282 -7.087 -22.362 1.00 96.00 70 LYS A N 1
ATOM 563 C CA . LYS A 1 70 ? 5.552 -5.839 -22.112 1.00 96.00 70 LYS A CA 1
ATOM 564 C C . LYS A 1 70 ? 5.359 -5.660 -20.605 1.00 96.00 70 LYS A C 1
ATOM 566 O O . LYS A 1 70 ? 4.892 -6.609 -19.969 1.00 96.00 70 LYS A O 1
ATOM 571 N N . TYR A 1 71 ? 5.703 -4.511 -20.045 1.00 95.38 71 TYR A N 1
ATOM 572 C CA . TYR A 1 71 ? 5.592 -4.205 -18.618 1.00 95.38 71 TYR A CA 1
ATOM 573 C C . TYR A 1 71 ? 4.982 -2.822 -18.430 1.00 95.38 71 TYR A C 1
ATOM 575 O O . TYR A 1 71 ? 5.274 -1.924 -19.211 1.00 95.38 71 TYR A O 1
ATOM 583 N N . ASP A 1 72 ? 4.144 -2.673 -17.411 1.00 94.75 72 ASP A N 1
ATOM 584 C CA . ASP A 1 72 ? 3.542 -1.394 -17.042 1.00 94.75 72 ASP A CA 1
ATOM 585 C C . ASP A 1 72 ? 4.455 -0.688 -16.034 1.00 94.75 72 ASP A C 1
ATOM 587 O O . ASP A 1 72 ? 4.656 -1.183 -14.922 1.00 94.75 72 ASP A O 1
ATOM 591 N N . LEU A 1 73 ? 5.042 0.435 -16.447 1.00 95.00 73 LEU A N 1
ATOM 592 C CA . LEU A 1 73 ? 5.900 1.266 -15.604 1.00 95.00 73 LEU A CA 1
ATOM 593 C C . LEU A 1 73 ? 5.096 2.128 -14.620 1.00 95.00 73 LEU A C 1
ATOM 595 O O . LEU A 1 73 ? 5.670 2.624 -13.648 1.00 95.00 73 LEU A O 1
ATOM 599 N N . GLN A 1 74 ? 3.788 2.289 -14.854 1.00 93.75 74 GLN A N 1
ATOM 600 C CA . GLN A 1 74 ? 2.908 3.224 -14.153 1.00 93.75 74 GLN A CA 1
ATOM 601 C C . GLN A 1 74 ? 3.484 4.645 -14.142 1.00 93.75 74 GLN A C 1
ATOM 603 O O . GLN A 1 74 ? 3.856 5.178 -15.189 1.00 93.75 74 GLN A O 1
ATOM 608 N N . LEU A 1 75 ? 3.562 5.273 -12.966 1.00 94.00 75 LEU A N 1
ATOM 609 C CA . LEU A 1 75 ? 4.238 6.546 -12.818 1.00 94.00 75 LEU A CA 1
ATOM 610 C C . LEU A 1 75 ? 5.740 6.361 -13.017 1.00 94.00 75 LEU A C 1
ATOM 612 O O . LEU A 1 75 ? 6.366 5.584 -12.294 1.00 94.00 75 LEU A O 1
ATOM 616 N N . VAL A 1 76 ? 6.305 7.125 -13.942 1.00 94.31 76 VAL A N 1
ATOM 617 C CA . VAL A 1 76 ? 7.741 7.233 -14.170 1.00 94.31 76 VAL A CA 1
ATOM 618 C C . VAL A 1 76 ? 8.210 8.573 -13.626 1.00 94.31 76 VAL A C 1
ATOM 620 O O . VAL A 1 76 ? 7.839 9.630 -14.140 1.00 94.31 76 VAL A O 1
ATOM 623 N N . LEU A 1 77 ? 9.030 8.536 -12.579 1.00 93.38 77 LEU A N 1
ATOM 624 C CA . LEU A 1 77 ? 9.740 9.729 -12.139 1.00 93.38 77 LEU A CA 1
ATOM 625 C C . LEU A 1 77 ? 11.013 9.880 -12.954 1.00 93.38 77 LEU A C 1
ATOM 627 O O . LEU A 1 77 ? 11.723 8.906 -13.173 1.00 93.38 77 LEU A O 1
ATOM 631 N N . VAL A 1 78 ? 11.279 11.090 -13.416 1.00 91.31 78 VAL A N 1
ATOM 632 C CA . VAL A 1 78 ? 12.397 11.407 -14.291 1.00 91.31 78 VAL A CA 1
ATOM 633 C C . VAL A 1 78 ? 13.376 12.287 -13.528 1.00 91.31 78 VAL A C 1
ATOM 635 O O . VAL A 1 78 ? 13.042 13.399 -13.105 1.00 91.31 78 VAL A O 1
ATOM 638 N N . ASN A 1 79 ? 14.600 11.795 -13.370 1.00 86.06 79 ASN A N 1
ATOM 639 C CA . ASN A 1 79 ? 15.692 12.552 -12.789 1.00 86.06 79 ASN A CA 1
ATOM 640 C C . ASN A 1 79 ? 16.252 13.526 -13.833 1.00 86.06 79 ASN A C 1
ATOM 642 O O . ASN A 1 79 ? 16.984 13.148 -14.746 1.00 86.06 79 ASN A O 1
ATOM 646 N N . ASN A 1 80 ? 15.913 14.803 -13.667 1.00 75.12 80 ASN A N 1
ATOM 647 C CA . ASN A 1 80 ? 16.273 15.845 -14.623 1.00 75.12 80 ASN A CA 1
ATOM 648 C C . ASN A 1 80 ? 17.788 16.089 -14.719 1.00 75.12 80 ASN A C 1
ATOM 650 O O . ASN A 1 80 ? 18.269 16.495 -15.771 1.00 75.12 80 ASN A O 1
ATOM 654 N N . LYS A 1 81 ? 18.553 15.830 -13.646 1.00 74.00 81 LYS A N 1
ATOM 655 C CA . LYS A 1 81 ? 20.011 16.044 -13.660 1.00 74.00 81 LYS A CA 1
ATOM 656 C C . LYS A 1 81 ? 20.683 15.156 -14.702 1.00 74.00 81 LYS A C 1
ATOM 658 O O . LYS A 1 81 ? 21.396 15.657 -15.560 1.00 74.00 81 LYS A O 1
ATOM 663 N N . ASN A 1 82 ? 20.343 13.868 -14.691 1.00 72.00 82 ASN A N 1
ATOM 664 C CA . ASN A 1 82 ? 20.938 12.885 -15.591 1.00 72.00 82 ASN A CA 1
ATOM 665 C C . ASN A 1 82 ? 20.626 13.190 -17.069 1.00 72.00 82 ASN A C 1
ATOM 667 O O . ASN A 1 82 ? 21.453 12.932 -17.934 1.00 72.00 82 ASN A O 1
ATOM 671 N N . ILE A 1 83 ? 19.453 13.767 -17.361 1.00 70.62 83 ILE A N 1
ATOM 672 C CA . ILE A 1 83 ? 19.063 14.145 -18.729 1.00 70.62 83 ILE A CA 1
ATOM 673 C C . ILE A 1 83 ? 19.847 15.358 -19.223 1.00 70.62 83 ILE A C 1
ATOM 675 O O . ILE A 1 83 ? 20.275 15.379 -20.373 1.00 70.62 83 ILE A O 1
ATOM 679 N N . LEU A 1 84 ? 20.011 16.376 -18.377 1.00 69.19 84 LEU A N 1
ATOM 680 C CA . LEU A 1 84 ? 20.722 17.603 -18.744 1.00 69.19 84 LEU A CA 1
ATOM 681 C C . LEU A 1 84 ? 22.228 17.371 -18.928 1.00 69.19 84 LEU A C 1
ATOM 683 O O . LEU A 1 84 ? 22.863 18.094 -19.689 1.00 69.19 84 LEU A O 1
ATOM 687 N N . GLU A 1 85 ? 22.782 16.376 -18.237 1.00 69.81 85 GLU A N 1
ATOM 688 C CA . GLU A 1 85 ? 24.199 16.001 -18.300 1.00 69.81 85 GLU A CA 1
ATOM 689 C C . GLU A 1 85 ? 24.526 15.049 -19.467 1.00 69.81 85 GLU A C 1
ATOM 691 O O . GLU A 1 85 ? 25.695 14.869 -19.799 1.00 69.81 85 GLU A O 1
ATOM 696 N N . ALA A 1 86 ? 23.523 14.454 -20.119 1.00 65.88 86 ALA A N 1
ATOM 697 C CA . ALA A 1 86 ? 23.740 13.545 -21.239 1.00 65.88 86 ALA A CA 1
ATOM 698 C C . ALA A 1 86 ? 24.169 14.317 -22.504 1.00 65.88 86 ALA A C 1
ATOM 700 O O . ALA A 1 86 ? 23.385 15.086 -23.062 1.00 65.88 86 ALA A O 1
ATOM 701 N N . GLU A 1 87 ? 25.401 14.096 -22.982 1.00 56.94 87 GLU A N 1
ATOM 702 C CA . GLU A 1 87 ? 26.054 14.794 -24.110 1.00 56.94 87 GLU A CA 1
ATOM 703 C C . GLU A 1 87 ? 25.452 14.474 -25.504 1.00 56.94 87 GLU A C 1
ATOM 705 O O . GLU A 1 87 ? 26.145 14.124 -26.458 1.00 56.94 87 GLU A O 1
ATOM 710 N N . GLY A 1 88 ? 24.134 14.600 -25.664 1.00 60.59 88 GLY A N 1
ATOM 711 C CA . GLY A 1 88 ? 23.472 14.659 -26.971 1.00 60.59 88 GLY A CA 1
ATOM 712 C C . GLY A 1 88 ? 23.222 13.329 -27.691 1.00 60.59 88 GLY A C 1
ATOM 713 O O . GLY A 1 88 ? 22.593 13.356 -28.749 1.00 60.59 88 GLY A O 1
ATOM 714 N N . ASN A 1 89 ? 23.635 12.175 -27.151 1.00 64.50 89 ASN A N 1
ATOM 715 C CA . ASN A 1 89 ? 23.238 10.867 -27.691 1.00 64.50 89 ASN A CA 1
ATOM 716 C C . ASN A 1 89 ? 23.246 9.746 -26.631 1.00 64.50 89 ASN A C 1
ATOM 718 O O . ASN A 1 89 ? 24.258 9.066 -26.471 1.00 64.50 89 ASN A O 1
ATOM 722 N N . PRO A 1 90 ? 22.137 9.549 -25.903 1.00 65.50 90 PRO A N 1
ATOM 723 C CA . PRO A 1 90 ? 22.073 8.548 -24.847 1.00 65.50 90 PRO A CA 1
ATOM 724 C C . PRO A 1 90 ? 21.782 7.144 -25.397 1.00 65.50 90 PRO A C 1
ATOM 726 O O . PRO A 1 90 ? 20.850 6.952 -26.185 1.00 65.50 90 PRO A O 1
ATOM 729 N N . ASP A 1 91 ? 22.539 6.139 -24.949 1.00 68.75 91 ASP A N 1
ATOM 730 C CA . ASP A 1 91 ? 22.205 4.737 -25.229 1.00 68.75 91 ASP A CA 1
ATOM 731 C C . ASP A 1 91 ? 20.926 4.341 -24.467 1.00 68.75 91 ASP A C 1
ATOM 733 O O . ASP A 1 91 ? 20.684 4.757 -23.332 1.00 68.75 91 ASP A O 1
ATOM 737 N N . ALA A 1 92 ? 20.112 3.479 -25.074 1.00 61.06 92 ALA A N 1
ATOM 738 C CA . ALA A 1 92 ? 18.935 2.854 -24.471 1.00 61.06 92 ALA A CA 1
ATOM 739 C C . ALA A 1 92 ? 19.147 2.318 -23.039 1.00 61.06 92 ALA A C 1
ATOM 741 O O . ALA A 1 92 ? 18.205 2.295 -22.244 1.00 61.06 92 ALA A O 1
ATOM 742 N N . ARG A 1 93 ? 20.354 1.848 -22.708 1.00 66.94 93 ARG A N 1
ATOM 743 C CA . ARG A 1 93 ? 20.719 1.367 -21.374 1.00 66.94 93 ARG A CA 1
ATOM 744 C C . ARG A 1 93 ? 20.880 2.509 -20.371 1.00 66.94 93 ARG A C 1
ATOM 746 O O . ARG A 1 93 ? 20.334 2.398 -19.281 1.00 66.94 93 ARG A O 1
ATOM 753 N N . GLU A 1 94 ? 21.551 3.592 -20.751 1.00 78.19 94 GLU A N 1
ATOM 754 C CA . GLU A 1 94 ? 21.762 4.778 -19.903 1.00 78.19 94 GLU A CA 1
ATOM 755 C C . GLU A 1 94 ? 20.442 5.489 -19.600 1.00 78.19 94 GLU A C 1
ATOM 757 O O . GLU A 1 94 ? 20.217 5.991 -18.504 1.00 78.19 94 GLU A O 1
ATOM 762 N N . VAL A 1 95 ? 19.513 5.457 -20.554 1.00 83.75 95 VAL A N 1
ATOM 763 C CA . VAL A 1 95 ? 18.184 6.067 -20.420 1.00 83.75 95 VAL A CA 1
ATOM 764 C C . VAL A 1 95 ? 17.386 5.437 -19.279 1.00 83.75 95 VAL A C 1
ATOM 766 O O . VAL A 1 95 ? 16.593 6.112 -18.619 1.00 83.75 95 VAL A O 1
ATOM 769 N N . MET A 1 96 ? 17.601 4.146 -19.011 1.00 89.81 96 MET A N 1
ATOM 770 C CA . MET A 1 96 ? 16.954 3.471 -17.888 1.00 89.81 96 MET A CA 1
ATOM 771 C C . MET A 1 96 ? 17.467 3.979 -16.536 1.00 89.81 96 MET A C 1
ATOM 773 O O . MET A 1 96 ? 16.717 3.908 -15.567 1.00 89.81 96 MET A O 1
ATOM 777 N N . ASP A 1 97 ? 18.672 4.554 -16.471 1.00 87.69 97 ASP A N 1
ATOM 778 C CA . ASP A 1 97 ? 19.268 5.131 -15.255 1.00 87.69 97 ASP A CA 1
ATOM 779 C C . ASP A 1 97 ? 18.725 6.528 -14.923 1.00 87.69 97 ASP A C 1
ATOM 781 O O . ASP A 1 97 ? 19.008 7.101 -13.870 1.00 87.69 97 ASP A O 1
ATOM 785 N N . TRP A 1 98 ? 17.918 7.105 -15.812 1.00 88.31 98 TRP A N 1
ATOM 786 C CA . TRP A 1 98 ? 17.318 8.425 -15.616 1.00 88.31 98 TRP A CA 1
ATOM 787 C C . TRP A 1 98 ? 15.956 8.368 -14.944 1.00 88.31 98 TRP A C 1
ATOM 789 O O . TRP A 1 98 ? 15.389 9.413 -14.623 1.00 88.31 98 TRP A O 1
ATOM 799 N N . ILE A 1 99 ? 15.401 7.172 -14.766 1.00 92.69 99 ILE A N 1
ATOM 800 C CA . ILE A 1 99 ? 14.015 7.001 -14.356 1.00 92.69 99 ILE A CA 1
ATOM 801 C C . ILE A 1 99 ? 13.879 6.208 -13.063 1.00 92.69 99 ILE A C 1
ATOM 803 O O . ILE A 1 99 ? 14.663 5.309 -12.793 1.00 92.69 99 ILE A O 1
ATOM 807 N N . GLN A 1 100 ? 12.820 6.488 -12.307 1.00 94.00 100 GLN A N 1
ATOM 808 C CA . GLN A 1 100 ? 12.337 5.648 -11.213 1.00 94.00 100 GLN A CA 1
ATOM 809 C C . GLN A 1 100 ? 10.874 5.269 -11.470 1.00 94.00 100 GLN A C 1
ATOM 811 O O . GLN A 1 100 ? 9.959 6.044 -11.162 1.00 94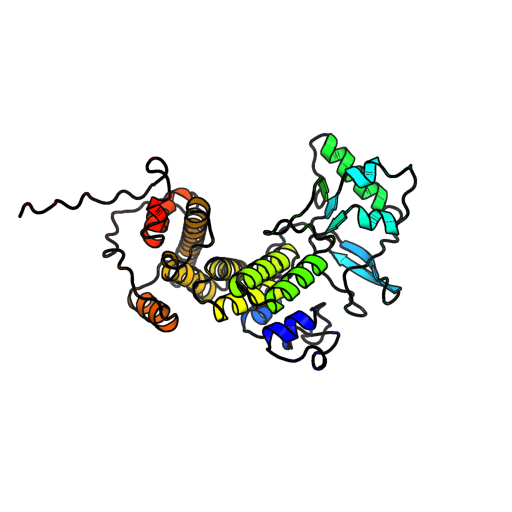.00 100 GLN A O 1
ATOM 816 N N . PRO A 1 101 ? 10.625 4.101 -12.079 1.00 94.88 101 PRO A N 1
ATOM 817 C CA . PRO A 1 101 ? 9.276 3.595 -12.275 1.00 94.88 101 PRO A CA 1
ATOM 818 C C . PRO A 1 101 ? 8.675 3.077 -10.971 1.00 94.88 101 PRO A C 1
ATOM 820 O O . PRO A 1 101 ? 9.314 2.347 -10.212 1.00 94.88 101 PRO A O 1
ATOM 823 N N . THR A 1 102 ? 7.411 3.413 -10.742 1.00 94.44 102 THR A N 1
ATOM 824 C CA . THR A 1 102 ? 6.646 2.940 -9.577 1.00 94.44 102 THR A CA 1
ATOM 825 C C . THR A 1 102 ? 6.005 1.576 -9.807 1.00 94.44 102 THR A C 1
ATOM 827 O O . THR A 1 102 ? 5.760 0.857 -8.842 1.00 94.44 102 THR A O 1
ATOM 830 N N . GLY A 1 103 ? 5.767 1.187 -11.065 1.00 95.62 103 GLY A N 1
ATOM 831 C CA . GLY A 1 103 ? 5.186 -0.105 -11.413 1.00 95.62 103 GLY A CA 1
ATOM 832 C C . GLY A 1 103 ? 6.038 -1.272 -10.914 1.00 95.62 103 GLY A C 1
ATOM 833 O O . GLY A 1 103 ? 7.220 -1.386 -11.242 1.00 95.62 103 GLY A O 1
ATOM 834 N N . TYR A 1 104 ? 5.431 -2.177 -10.142 1.00 96.56 104 TYR A N 1
ATOM 835 C CA . TYR A 1 104 ? 6.115 -3.376 -9.675 1.00 96.56 104 TYR A CA 1
ATOM 836 C C . TYR A 1 104 ? 5.991 -4.495 -10.708 1.00 96.56 104 TYR A C 1
ATOM 838 O O . TYR A 1 104 ? 4.897 -4.972 -11.030 1.00 96.56 104 TYR A O 1
ATOM 846 N N . PHE A 1 105 ? 7.134 -4.992 -11.175 1.00 96.31 105 PHE A N 1
ATOM 847 C CA . PHE A 1 105 ? 7.194 -6.168 -12.027 1.00 96.31 105 PHE A CA 1
ATOM 848 C C . PHE A 1 105 ? 8.544 -6.882 -11.928 1.00 96.31 105 PHE A C 1
ATOM 850 O O . PHE A 1 105 ? 9.602 -6.274 -11.823 1.00 96.31 105 PHE A O 1
ATOM 857 N N . ARG A 1 106 ? 8.499 -8.209 -12.052 1.00 97.56 106 ARG A N 1
ATOM 858 C CA . ARG A 1 106 ? 9.670 -9.077 -12.256 1.00 97.56 106 ARG A CA 1
ATOM 859 C C . ARG A 1 106 ? 9.627 -9.677 -13.659 1.00 97.56 106 ARG A C 1
ATOM 861 O O . ARG A 1 106 ? 8.582 -9.669 -14.304 1.00 97.56 106 ARG A O 1
ATOM 868 N N . CYS A 1 107 ? 10.723 -10.208 -14.183 1.00 96.81 107 CYS A N 1
ATOM 869 C CA . CYS A 1 107 ? 10.762 -10.733 -15.547 1.00 96.81 107 CYS A CA 1
ATOM 870 C C . CYS A 1 107 ? 9.728 -11.843 -15.758 1.00 96.81 107 CYS A C 1
ATOM 872 O O . CYS A 1 107 ? 9.818 -12.891 -15.127 1.00 96.81 107 CYS A O 1
ATOM 874 N N . LYS A 1 108 ? 8.804 -11.684 -16.719 1.00 95.06 108 LYS A N 1
ATOM 875 C CA . LYS A 1 108 ? 7.778 -12.697 -17.061 1.00 95.06 108 LYS A CA 1
ATOM 876 C C . LYS A 1 108 ? 8.373 -14.077 -17.385 1.00 95.06 108 LYS A C 1
ATOM 878 O O . LYS A 1 108 ? 7.690 -15.094 -17.276 1.00 95.06 108 LYS A O 1
ATOM 883 N N . HIS A 1 109 ? 9.654 -14.107 -17.744 1.00 94.31 109 HIS A N 1
ATOM 884 C CA . HIS A 1 109 ? 10.373 -15.253 -18.280 1.00 94.31 109 HIS A CA 1
ATOM 885 C C . HIS A 1 109 ? 11.292 -15.976 -17.293 1.00 94.31 109 HIS A C 1
ATOM 887 O O . HIS A 1 109 ? 11.326 -17.206 -17.317 1.00 94.31 109 HIS A O 1
ATOM 893 N N . CYS A 1 110 ? 12.039 -15.262 -16.450 1.00 95.06 110 CYS A N 1
ATOM 894 C CA . CYS A 1 110 ? 12.959 -15.848 -15.459 1.00 95.06 110 CYS A CA 1
ATOM 895 C C . CYS A 1 110 ? 12.726 -15.350 -14.027 1.00 95.06 110 CYS A C 1
ATOM 897 O O . CYS A 1 110 ? 13.398 -15.826 -13.126 1.00 95.06 110 CYS A O 1
ATOM 899 N N . ASN A 1 111 ? 11.771 -14.437 -13.818 1.00 96.12 111 ASN A N 1
ATOM 900 C CA . ASN A 1 111 ? 11.413 -13.837 -12.527 1.00 96.12 111 ASN A CA 1
ATOM 901 C C . ASN A 1 111 ? 12.527 -13.034 -11.821 1.00 96.12 111 ASN A C 1
ATOM 903 O O . ASN A 1 111 ? 12.362 -12.621 -10.673 1.00 96.12 111 ASN A O 1
ATOM 907 N N . SER A 1 112 ? 13.638 -12.759 -12.511 1.00 95.62 112 SER A N 1
ATOM 908 C CA . SER A 1 112 ? 14.644 -11.796 -12.053 1.00 95.62 112 SER A CA 1
ATOM 909 C C . SER A 1 112 ? 14.101 -10.364 -12.109 1.00 95.62 112 SER A C 1
ATOM 911 O O . SER A 1 112 ? 13.114 -10.089 -12.798 1.00 95.62 112 SER A O 1
ATOM 913 N N . ALA A 1 113 ? 14.746 -9.449 -11.397 1.00 94.12 113 ALA A N 1
ATOM 914 C CA . ALA A 1 113 ? 14.337 -8.056 -11.262 1.00 94.12 113 ALA A CA 1
ATOM 915 C C . ALA A 1 113 ? 15.556 -7.114 -11.272 1.00 94.12 113 ALA A C 1
ATOM 917 O O . ALA A 1 113 ? 16.688 -7.591 -11.326 1.00 94.12 113 ALA A O 1
ATOM 918 N N . GLY A 1 114 ? 15.316 -5.800 -11.248 1.00 79.56 114 GLY A N 1
ATOM 919 C CA . GLY A 1 114 ? 16.347 -4.774 -11.023 1.00 79.56 114 GLY A CA 1
ATOM 920 C C . GLY A 1 114 ? 17.254 -4.417 -12.208 1.00 79.56 114 GLY A C 1
ATOM 921 O O . GLY A 1 114 ? 18.073 -3.518 -12.080 1.00 79.56 114 GLY A O 1
ATOM 922 N N . GLN A 1 115 ? 17.136 -5.078 -13.368 1.00 86.44 115 GLN A N 1
ATOM 923 C CA . GLN A 1 115 ? 17.952 -4.752 -14.547 1.00 86.44 115 GLN A CA 1
ATOM 924 C C . GLN A 1 115 ? 17.190 -4.927 -15.864 1.00 86.44 115 GLN A C 1
ATOM 926 O O . GLN A 1 115 ? 16.821 -6.040 -16.271 1.00 86.44 115 GLN A O 1
ATOM 931 N N . TRP A 1 116 ? 16.992 -3.806 -16.554 1.00 93.94 116 TRP A N 1
ATOM 932 C CA . TRP A 1 116 ? 16.138 -3.701 -17.732 1.00 93.94 116 TRP A CA 1
ATOM 933 C C . TRP A 1 116 ? 16.796 -2.856 -18.813 1.00 93.94 116 TRP A C 1
ATOM 935 O O . TRP A 1 116 ? 17.525 -1.918 -18.517 1.00 93.94 116 TRP A O 1
ATOM 945 N N . VAL A 1 117 ? 16.505 -3.181 -20.070 1.00 93.44 117 VAL A N 1
ATOM 946 C CA . VAL A 1 117 ? 16.885 -2.369 -21.231 1.00 93.44 117 VAL A CA 1
ATOM 947 C C . VAL A 1 117 ? 15.630 -2.059 -22.033 1.00 93.44 117 VAL A C 1
ATOM 949 O O . VAL A 1 117 ? 14.826 -2.964 -22.285 1.00 93.44 117 VAL A O 1
ATOM 952 N N . ASN A 1 118 ? 15.464 -0.807 -22.449 1.00 92.31 118 ASN A N 1
ATOM 953 C CA . ASN A 1 118 ? 14.397 -0.406 -23.355 1.00 92.31 118 ASN A CA 1
ATOM 954 C C . ASN A 1 118 ? 14.962 -0.151 -24.753 1.00 92.31 118 ASN A C 1
ATOM 956 O O . ASN A 1 118 ? 15.556 0.882 -25.010 1.00 92.31 118 ASN A O 1
ATOM 960 N N . ASP A 1 119 ? 14.734 -1.082 -25.676 1.00 89.06 119 ASP A N 1
ATOM 961 C CA . ASP A 1 119 ? 15.265 -0.981 -27.042 1.00 89.06 119 ASP A CA 1
ATOM 962 C C . ASP A 1 119 ? 14.506 -0.003 -27.940 1.00 89.06 119 ASP A C 1
ATOM 964 O O . ASP A 1 119 ? 14.779 0.058 -29.138 1.00 89.06 119 ASP A O 1
ATOM 968 N N . ASN A 1 120 ? 13.481 0.672 -27.422 1.00 89.44 120 ASN A N 1
ATOM 969 C CA . ASN A 1 120 ? 12.701 1.602 -28.214 1.00 89.44 120 ASN A CA 1
ATOM 970 C C . ASN A 1 120 ? 13.490 2.912 -28.390 1.00 89.44 120 ASN A C 1
ATOM 972 O O . ASN A 1 120 ? 13.616 3.658 -27.416 1.00 89.44 120 ASN A O 1
ATOM 976 N N . PRO A 1 121 ? 13.941 3.256 -29.613 1.00 86.75 121 PRO A N 1
ATOM 977 C CA . PRO A 1 121 ? 14.691 4.489 -29.849 1.00 86.75 121 PRO A CA 1
ATOM 978 C C . PRO A 1 121 ? 13.853 5.754 -29.608 1.00 86.75 121 PRO A C 1
ATOM 980 O O . PRO A 1 121 ? 14.406 6.842 -29.526 1.00 86.75 121 PRO A O 1
ATOM 983 N N . VAL A 1 122 ? 12.525 5.632 -29.488 1.00 88.00 122 VAL A N 1
ATOM 984 C CA . VAL A 1 122 ? 11.615 6.750 -29.195 1.00 88.00 122 VAL A CA 1
ATOM 985 C C . VAL A 1 122 ? 11.550 7.064 -27.695 1.00 88.00 122 VAL A C 1
ATOM 987 O O . VAL A 1 122 ? 11.288 8.205 -27.321 1.00 88.00 122 VAL A O 1
ATOM 990 N N . PHE A 1 123 ? 11.832 6.092 -26.821 1.00 88.88 123 PHE A N 1
ATOM 991 C CA . PHE A 1 123 ? 11.684 6.252 -25.370 1.00 88.88 123 PHE A CA 1
ATOM 992 C C . PHE A 1 123 ? 12.508 7.411 -24.770 1.00 88.88 123 PHE A C 1
ATOM 994 O O . PHE A 1 123 ? 11.948 8.173 -23.982 1.00 88.88 123 PHE A O 1
ATOM 1001 N N . PRO A 1 124 ? 13.777 7.647 -25.163 1.00 87.19 124 PRO A N 1
ATOM 1002 C CA . PRO A 1 124 ? 14.540 8.796 -24.664 1.00 87.19 124 PRO A CA 1
ATOM 1003 C C . PRO A 1 124 ? 13.871 10.137 -25.002 1.00 87.19 124 PRO A C 1
ATOM 1005 O O . PRO A 1 124 ? 13.798 11.032 -24.160 1.00 87.19 124 PRO A O 1
ATOM 1008 N N . PHE A 1 125 ? 13.309 10.262 -26.210 1.00 85.75 125 PHE A N 1
ATOM 1009 C CA . PHE A 1 125 ? 12.588 11.464 -26.635 1.00 85.75 125 PHE A CA 1
ATOM 1010 C C . PHE A 1 125 ? 11.282 11.664 -25.856 1.00 85.75 125 PHE A C 1
ATOM 1012 O O . PHE A 1 125 ? 10.902 12.802 -25.578 1.00 85.75 125 PHE A O 1
ATOM 1019 N N . GLU A 1 126 ? 10.602 10.582 -25.459 1.00 87.00 126 GLU A N 1
ATOM 1020 C CA . GLU A 1 126 ? 9.429 10.660 -24.578 1.00 87.00 126 GLU A CA 1
ATOM 1021 C C . GLU A 1 126 ? 9.793 11.260 -23.213 1.00 87.00 126 GLU A C 1
ATOM 1023 O O . GLU A 1 126 ? 9.074 12.142 -22.730 1.00 87.00 126 GLU A O 1
ATOM 1028 N N . LEU A 1 127 ? 10.925 10.846 -22.630 1.00 88.75 127 LEU A N 1
ATOM 1029 C CA . LEU A 1 127 ? 11.423 11.381 -21.357 1.00 88.75 127 LEU A CA 1
ATOM 1030 C C . LEU A 1 127 ? 11.832 12.853 -21.472 1.00 88.75 127 LEU A C 1
ATOM 1032 O O . LEU A 1 127 ? 11.419 13.669 -20.646 1.00 88.75 127 LEU A O 1
ATOM 1036 N N . MET A 1 128 ? 12.577 13.222 -22.519 1.00 86.25 128 MET A N 1
ATOM 1037 C CA . MET A 1 128 ? 12.943 14.621 -22.779 1.00 86.25 128 MET A CA 1
ATOM 1038 C C . MET A 1 128 ? 11.701 15.500 -22.973 1.00 86.25 128 MET A C 1
ATOM 1040 O O . MET A 1 128 ? 11.628 16.613 -22.452 1.00 86.25 128 MET A O 1
ATOM 1044 N N . GLY A 1 129 ? 10.683 14.988 -23.671 1.00 85.94 129 GLY A N 1
ATOM 1045 C CA . GLY A 1 129 ? 9.399 15.667 -23.820 1.00 85.94 129 GLY A CA 1
ATOM 1046 C C . GLY A 1 129 ? 8.671 15.874 -22.487 1.00 85.94 129 GLY A C 1
ATOM 1047 O O . GLY A 1 129 ? 8.064 16.925 -22.286 1.00 85.94 129 GLY A O 1
ATOM 1048 N N . ALA A 1 130 ? 8.743 14.906 -21.566 1.00 86.25 130 ALA A N 1
ATOM 1049 C CA . ALA A 1 130 ? 8.185 15.043 -20.220 1.00 86.25 130 ALA A CA 1
ATOM 1050 C C . ALA A 1 130 ? 8.913 16.122 -19.400 1.00 86.25 130 ALA A C 1
ATOM 1052 O O . ALA A 1 130 ? 8.258 16.958 -18.777 1.00 86.25 130 ALA A O 1
ATOM 1053 N N . VAL A 1 131 ? 10.250 16.151 -19.455 1.00 86.38 131 VAL A N 1
ATOM 1054 C CA . VAL A 1 131 ? 11.070 17.196 -18.819 1.00 86.38 131 VAL A CA 1
ATOM 1055 C C . VAL A 1 131 ? 10.720 18.579 -19.356 1.00 86.38 131 VAL A C 1
ATOM 1057 O O . VAL A 1 131 ? 10.471 19.497 -18.575 1.00 86.38 131 VAL A O 1
ATOM 1060 N N . LYS A 1 132 ? 10.660 18.724 -20.685 1.00 86.81 132 LYS A N 1
ATOM 1061 C CA . LYS A 1 132 ? 10.342 19.997 -21.332 1.00 86.81 132 LYS A CA 1
ATOM 1062 C C . LYS A 1 132 ? 8.972 20.517 -20.892 1.00 86.81 132 LYS A C 1
ATOM 1064 O O . LYS A 1 132 ? 8.892 21.637 -20.399 1.00 86.81 132 LYS A O 1
ATOM 1069 N N . L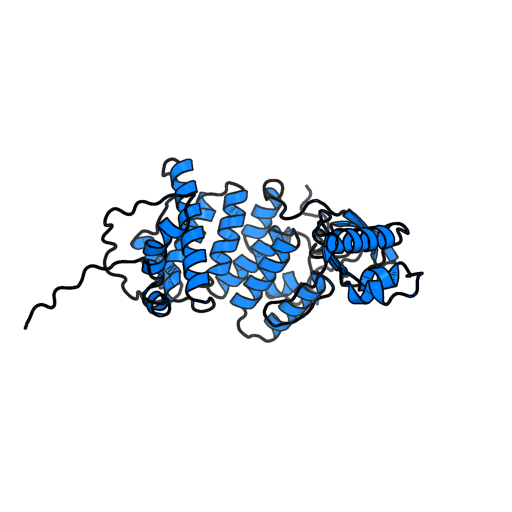YS A 1 133 ? 7.926 19.686 -20.968 1.00 86.31 133 LYS A N 1
ATOM 1070 C CA . LYS A 1 133 ? 6.582 20.060 -20.494 1.00 86.31 133 LYS A CA 1
ATOM 1071 C C . LYS A 1 133 ? 6.588 20.478 -19.025 1.00 86.31 133 LYS A C 1
ATOM 1073 O O . LYS A 1 133 ? 6.032 21.516 -18.684 1.00 86.31 133 LYS A O 1
ATOM 1078 N N . SER A 1 134 ? 7.291 19.729 -18.172 1.00 85.94 134 SER A N 1
ATOM 1079 C CA . SER A 1 134 ? 7.415 20.071 -16.751 1.00 85.94 134 SER A CA 1
ATOM 1080 C C . SER A 1 134 ? 8.084 21.426 -16.525 1.00 85.94 134 SER A C 1
ATOM 1082 O O . SER A 1 134 ? 7.699 22.130 -15.595 1.00 85.94 134 SER A O 1
ATOM 1084 N N . SER A 1 135 ? 9.061 21.809 -17.355 1.00 83.94 135 SER A N 1
ATOM 1085 C CA . SER A 1 135 ? 9.694 23.134 -17.285 1.00 83.94 135 SER A CA 1
ATOM 1086 C C . SER A 1 135 ? 8.762 24.273 -17.716 1.00 83.94 135 SER A C 1
ATOM 1088 O O . SER A 1 135 ? 8.924 25.403 -17.268 1.00 83.94 135 SER A O 1
ATOM 1090 N N . GLU A 1 136 ? 7.751 23.959 -18.526 1.00 87.75 136 GLU A N 1
ATOM 1091 C CA . GLU A 1 136 ? 6.707 24.878 -18.991 1.00 87.75 136 GLU A CA 1
ATOM 1092 C C . GLU A 1 136 ? 5.511 24.941 -18.011 1.00 87.75 136 GLU A C 1
ATOM 1094 O O . GLU A 1 136 ? 4.527 25.628 -18.273 1.00 87.75 136 GLU A O 1
ATOM 1099 N N . GLY A 1 137 ? 5.582 24.245 -16.867 1.00 84.62 137 GLY A N 1
ATOM 1100 C CA . GLY A 1 137 ? 4.496 24.161 -15.882 1.00 84.62 137 GLY A CA 1
ATOM 1101 C C . GLY A 1 137 ? 3.387 23.168 -16.252 1.00 84.62 137 GLY A C 1
ATOM 1102 O O . GLY A 1 137 ? 2.372 23.091 -15.559 1.00 84.62 137 GLY A O 1
ATOM 1103 N N . GLU A 1 138 ? 3.574 22.385 -17.315 1.00 83.31 138 GLU A N 1
ATOM 1104 C CA . GLU A 1 138 ? 2.655 21.336 -17.751 1.00 83.31 138 GLU A CA 1
ATOM 1105 C C . GLU A 1 138 ? 3.102 19.955 -17.251 1.00 83.31 138 GLU A C 1
ATOM 1107 O O . GLU A 1 138 ? 4.289 19.666 -17.129 1.00 83.31 138 GLU A O 1
ATOM 1112 N N . SER A 1 139 ? 2.160 19.038 -17.021 1.00 75.69 139 SER A N 1
ATOM 1113 C CA . SER A 1 139 ? 2.487 17.637 -16.720 1.00 75.69 139 SER A CA 1
ATOM 1114 C C . SER A 1 139 ? 2.172 16.734 -17.909 1.00 75.69 139 SER A C 1
ATOM 1116 O O . SER A 1 139 ? 1.197 16.942 -18.637 1.00 75.69 139 SER A O 1
ATOM 1118 N N . ARG A 1 140 ? 3.003 15.709 -18.122 1.00 81.44 140 ARG A N 1
ATOM 1119 C CA . ARG A 1 140 ? 2.696 14.622 -19.054 1.00 81.44 140 ARG A CA 1
ATOM 1120 C C . ARG A 1 140 ? 2.081 13.474 -18.247 1.00 81.44 140 ARG A C 1
ATOM 1122 O O . ARG A 1 140 ? 2.724 13.012 -17.308 1.00 81.44 140 ARG A O 1
ATOM 1129 N N . PRO A 1 141 ? 0.883 12.971 -18.592 1.00 84.00 141 PRO A N 1
ATOM 1130 C CA . PRO A 1 141 ? 0.296 11.833 -17.889 1.00 84.00 141 PRO A CA 1
ATOM 1131 C C . PRO A 1 141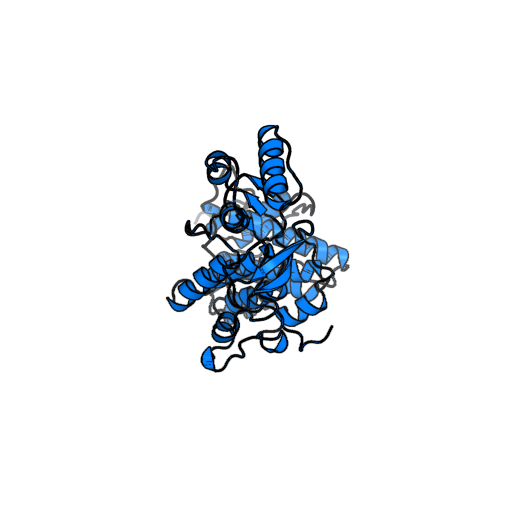 ? 1.272 10.652 -17.820 1.00 84.00 141 PRO A C 1
ATOM 1133 O O . PRO A 1 141 ? 1.864 10.279 -18.832 1.00 84.00 141 PRO A O 1
ATOM 1136 N N . GLY A 1 142 ? 1.460 10.098 -16.622 1.00 87.31 142 GLY A N 1
ATOM 1137 C CA . GLY A 1 142 ? 2.388 8.990 -16.373 1.00 87.31 142 GLY A CA 1
ATOM 1138 C C . GLY A 1 142 ? 3.852 9.388 -16.143 1.00 87.31 142 GLY A C 1
ATOM 1139 O O . GLY A 1 142 ? 4.626 8.522 -15.749 1.00 87.31 142 GLY A O 1
ATOM 1140 N N . TYR A 1 143 ? 4.236 10.662 -16.307 1.00 90.81 143 TYR A N 1
ATOM 1141 C CA . TYR A 1 143 ? 5.614 11.127 -16.103 1.00 90.81 143 TYR A CA 1
ATOM 1142 C C . TYR A 1 143 ? 5.680 12.368 -15.214 1.00 90.81 143 TYR A C 1
ATOM 1144 O O . TYR A 1 143 ? 4.954 13.336 -15.430 1.00 90.81 143 TYR A O 1
ATOM 1152 N N . TYR A 1 144 ? 6.597 12.366 -14.249 1.00 89.94 144 TYR A N 1
ATOM 1153 C CA . TYR A 1 144 ? 6.856 13.519 -13.382 1.00 89.94 144 TYR A CA 1
ATOM 1154 C C . TYR A 1 144 ? 8.352 13.736 -13.219 1.00 89.94 144 TYR A C 1
ATOM 1156 O O . TYR A 1 144 ? 9.111 12.780 -13.130 1.00 89.94 144 TYR A O 1
ATOM 1164 N N . VAL A 1 145 ? 8.781 14.991 -13.140 1.00 89.19 145 VAL A N 1
ATOM 1165 C CA . VAL A 1 145 ? 10.172 15.316 -12.815 1.00 89.19 145 VAL A CA 1
ATOM 1166 C C . VAL A 1 145 ? 10.356 15.276 -11.301 1.00 89.19 145 VAL A C 1
ATOM 1168 O O . VAL A 1 145 ? 9.630 15.947 -10.569 1.00 89.19 145 VAL A O 1
ATOM 1171 N N . GLY A 1 146 ? 11.326 14.497 -10.826 1.00 89.00 146 GLY A N 1
ATOM 1172 C CA . GLY A 1 146 ? 11.613 14.361 -9.400 1.00 89.00 146 GLY A CA 1
ATOM 1173 C C . GLY A 1 146 ? 12.197 13.002 -9.044 1.00 89.00 146 GLY A C 1
ATOM 1174 O O . GLY A 1 146 ? 12.637 12.257 -9.919 1.00 89.00 146 GLY A O 1
ATOM 1175 N N . SER A 1 147 ? 12.188 12.688 -7.749 1.00 90.00 147 SER A N 1
ATOM 1176 C CA . SER A 1 147 ? 12.627 11.393 -7.241 1.00 90.00 147 SER A CA 1
ATOM 1177 C C . SER A 1 147 ? 11.673 10.816 -6.199 1.00 90.00 147 SER A C 1
ATOM 1179 O O . SER A 1 147 ? 10.991 11.542 -5.473 1.00 90.00 147 SER A O 1
ATOM 1181 N N . HIS A 1 148 ? 11.621 9.487 -6.140 1.00 90.19 148 HIS A N 1
ATOM 1182 C CA . HIS A 1 148 ? 10.928 8.742 -5.098 1.00 90.19 148 HIS A CA 1
ATOM 1183 C C . HIS A 1 148 ? 11.920 8.354 -4.006 1.00 90.19 148 HIS A C 1
ATOM 1185 O O . HIS A 1 148 ? 13.022 7.879 -4.292 1.00 90.19 148 HIS A O 1
ATOM 1191 N N . GLN A 1 149 ? 11.498 8.522 -2.756 1.00 94.00 149 GLN A N 1
ATOM 1192 C CA . GLN A 1 149 ? 12.278 8.195 -1.572 1.00 94.00 149 GLN A CA 1
ATOM 1193 C C . GLN A 1 149 ? 11.416 7.384 -0.601 1.00 94.00 149 GLN A C 1
ATOM 1195 O O . GLN A 1 149 ? 10.249 7.706 -0.372 1.00 94.00 149 GLN A O 1
ATOM 1200 N N . LEU A 1 150 ? 11.992 6.326 -0.031 1.00 94.44 150 LEU A N 1
ATOM 1201 C CA . LEU A 1 150 ? 11.355 5.517 1.003 1.00 94.44 150 LEU A CA 1
ATOM 1202 C C . LEU A 1 150 ? 11.326 6.268 2.342 1.00 94.44 150 LEU A C 1
ATOM 1204 O O . LEU A 1 150 ? 12.013 7.267 2.545 1.00 94.44 150 LEU A O 1
ATOM 1208 N N . TYR A 1 151 ? 10.545 5.748 3.291 1.00 89.06 151 TYR A N 1
ATOM 1209 C CA . TYR A 1 151 ? 10.331 6.361 4.611 1.00 89.06 151 TYR A CA 1
ATOM 1210 C C . TYR A 1 151 ? 11.611 6.605 5.432 1.00 89.06 151 TYR A C 1
ATOM 1212 O O . TYR A 1 151 ? 11.591 7.398 6.369 1.00 89.06 151 TYR A O 1
ATOM 1220 N N . ASP A 1 152 ? 12.693 5.897 5.118 1.00 90.81 152 ASP A N 1
ATOM 1221 C CA . ASP A 1 152 ? 13.984 5.952 5.803 1.00 90.81 152 ASP A CA 1
ATOM 1222 C C . ASP A 1 152 ? 15.049 6.739 5.030 1.00 90.81 152 ASP A C 1
ATOM 1224 O O . ASP A 1 152 ? 16.212 6.763 5.424 1.00 90.81 152 ASP A O 1
ATOM 1228 N N . GLY A 1 153 ? 14.659 7.368 3.924 1.00 94.12 153 GLY A N 1
ATOM 1229 C CA . GLY A 1 153 ? 15.548 8.154 3.090 1.00 94.12 153 GLY A CA 1
ATOM 1230 C C . GLY A 1 153 ? 16.178 7.398 1.914 1.00 94.12 153 GLY A C 1
ATOM 1231 O O . GLY A 1 153 ? 16.839 8.029 1.089 1.00 94.12 153 GLY A O 1
ATOM 1232 N N . THR A 1 154 ? 15.963 6.087 1.789 1.00 95.12 154 THR A N 1
ATOM 1233 C CA . THR A 1 154 ? 16.497 5.281 0.677 1.00 95.12 154 THR A CA 1
ATOM 1234 C C . THR A 1 154 ? 15.880 5.710 -0.652 1.00 95.12 154 THR A C 1
ATOM 1236 O O . THR A 1 154 ? 14.675 5.944 -0.731 1.00 95.12 154 THR A O 1
ATOM 1239 N N . ILE A 1 155 ? 16.688 5.794 -1.709 1.00 93.25 155 ILE A N 1
ATOM 1240 C CA . ILE A 1 155 ? 16.257 6.198 -3.055 1.00 93.25 155 ILE A CA 1
ATOM 1241 C C . ILE A 1 155 ? 16.381 4.975 -3.979 1.00 93.25 155 ILE A C 1
ATOM 1243 O O . ILE A 1 155 ? 17.466 4.710 -4.493 1.00 93.25 155 ILE A O 1
ATOM 1247 N N . PRO A 1 156 ? 15.307 4.185 -4.151 1.00 93.44 156 PRO A N 1
ATOM 1248 C CA . PRO A 1 156 ? 15.333 2.972 -4.961 1.00 93.44 156 PRO A CA 1
ATOM 1249 C C . PRO A 1 156 ? 15.235 3.323 -6.444 1.00 93.44 156 PRO A C 1
ATOM 1251 O O . PRO A 1 156 ? 14.495 4.232 -6.819 1.00 93.44 156 PRO A O 1
ATOM 1254 N N . HIS A 1 157 ? 15.927 2.586 -7.305 1.00 91.81 157 HIS A N 1
ATOM 1255 C CA . HIS A 1 157 ? 15.792 2.771 -8.750 1.00 91.81 157 HIS A CA 1
ATOM 1256 C C . HIS A 1 157 ? 14.485 2.136 -9.239 1.00 91.81 157 HIS A C 1
ATOM 1258 O O . HIS A 1 157 ? 13.681 2.778 -9.913 1.00 91.81 157 HIS A O 1
ATOM 1264 N N . TRP A 1 158 ? 14.219 0.904 -8.810 1.00 95.12 158 TRP A N 1
ATOM 1265 C CA . TRP A 1 158 ? 13.028 0.136 -9.161 1.00 95.12 158 TRP A CA 1
ATOM 1266 C C . TRP A 1 158 ? 12.138 -0.148 -7.949 1.00 95.12 158 TRP A C 1
ATOM 1268 O O . TRP A 1 158 ? 12.603 -0.296 -6.817 1.00 95.12 158 TRP A O 1
ATOM 1278 N N . ALA A 1 159 ? 10.841 -0.355 -8.190 1.00 95.56 159 ALA A N 1
ATOM 1279 C CA . ALA A 1 159 ? 9.928 -0.876 -7.167 1.00 95.56 159 ALA A CA 1
ATOM 1280 C C . ALA A 1 159 ? 10.416 -2.216 -6.572 1.00 95.56 159 ALA A C 1
ATOM 1282 O O . ALA A 1 159 ? 10.231 -2.481 -5.387 1.00 95.56 159 ALA A O 1
ATOM 1283 N N . THR A 1 160 ? 11.106 -3.045 -7.361 1.00 97.44 160 THR A N 1
ATOM 1284 C CA . THR A 1 160 ? 11.724 -4.287 -6.872 1.00 97.44 160 THR A CA 1
ATOM 1285 C C . THR A 1 160 ? 12.928 -4.045 -5.968 1.00 97.44 160 THR A C 1
ATOM 1287 O O . THR A 1 160 ? 13.165 -4.848 -5.079 1.00 97.44 160 THR A O 1
ATOM 1290 N N . ASP A 1 161 ? 13.650 -2.935 -6.121 1.00 96.69 161 ASP A N 1
ATOM 1291 C CA . ASP A 1 161 ? 14.734 -2.587 -5.192 1.00 96.69 161 ASP A CA 1
ATOM 1292 C C . ASP A 1 161 ? 14.149 -2.158 -3.844 1.00 96.69 161 ASP A C 1
ATOM 1294 O O . ASP A 1 161 ? 14.695 -2.475 -2.791 1.00 96.69 161 ASP A O 1
ATOM 1298 N N . SER A 1 162 ? 12.984 -1.499 -3.877 1.00 96.69 162 SER A N 1
ATOM 1299 C CA . SER A 1 162 ? 12.209 -1.197 -2.669 1.00 96.69 162 SER A CA 1
ATOM 1300 C C . SER A 1 162 ? 11.759 -2.480 -1.967 1.00 96.69 162 SER A C 1
ATOM 1302 O O . SER A 1 162 ? 11.875 -2.580 -0.751 1.00 96.69 162 SER A O 1
ATOM 1304 N N . GLU A 1 163 ? 11.263 -3.468 -2.724 1.00 97.88 163 GLU A N 1
ATOM 1305 C CA . GLU A 1 163 ? 10.919 -4.792 -2.192 1.00 97.88 163 GLU A CA 1
ATOM 1306 C C . GLU A 1 163 ? 12.120 -5.443 -1.501 1.00 97.88 163 GLU A C 1
ATOM 1308 O O . GLU A 1 163 ? 12.011 -5.788 -0.329 1.00 97.88 163 GLU A O 1
ATOM 1313 N N . GLU A 1 164 ? 13.262 -5.580 -2.183 1.00 96.69 164 GLU A N 1
ATOM 1314 C CA . GLU A 1 164 ? 14.448 -6.220 -1.597 1.00 96.69 164 GLU A CA 1
ATOM 1315 C C . GLU A 1 164 ? 14.945 -5.466 -0.353 1.00 96.69 164 GLU A C 1
ATOM 1317 O O . GLU A 1 164 ? 15.287 -6.094 0.647 1.00 96.69 164 GLU A O 1
ATOM 1322 N N . HIS A 1 165 ? 14.916 -4.129 -0.373 1.00 96.62 165 HIS A N 1
ATOM 1323 C CA . HIS A 1 165 ? 15.266 -3.301 0.782 1.00 96.62 165 HIS A CA 1
ATOM 1324 C C . HIS A 1 165 ? 14.373 -3.579 1.995 1.00 96.62 165 HIS A C 1
ATOM 1326 O O . HIS A 1 165 ? 14.869 -3.787 3.102 1.00 96.62 165 HIS A O 1
ATOM 1332 N N . TYR A 1 166 ? 13.052 -3.626 1.800 1.00 97.44 166 TYR A N 1
ATOM 1333 C CA . TYR A 1 166 ? 12.120 -3.944 2.881 1.00 97.44 166 TYR A CA 1
ATOM 1334 C C . TYR A 1 166 ? 12.268 -5.384 3.378 1.00 97.44 166 TYR A C 1
ATOM 1336 O O . TYR A 1 166 ? 12.233 -5.598 4.586 1.00 97.44 166 TYR A O 1
ATOM 1344 N N . LEU A 1 167 ? 12.457 -6.357 2.480 1.00 96.50 167 LEU A N 1
ATOM 1345 C CA . LEU A 1 167 ? 12.669 -7.758 2.856 1.00 96.50 167 LEU A CA 1
ATOM 1346 C C . LEU A 1 167 ? 13.947 -7.920 3.696 1.00 96.50 167 LEU A C 1
ATOM 1348 O O . LEU A 1 167 ? 13.914 -8.590 4.722 1.00 96.50 167 LEU A O 1
ATOM 1352 N N . ASN A 1 168 ? 15.038 -7.239 3.338 1.00 95.62 168 ASN A N 1
ATOM 1353 C CA . ASN A 1 168 ? 16.263 -7.242 4.146 1.00 95.62 168 ASN A CA 1
ATOM 1354 C C . ASN A 1 168 ? 16.026 -6.632 5.536 1.00 95.62 168 ASN A C 1
ATOM 1356 O O . ASN A 1 168 ? 16.445 -7.194 6.541 1.00 95.62 168 ASN A O 1
ATOM 1360 N N . LYS A 1 169 ? 15.287 -5.519 5.619 1.00 94.94 169 LYS A N 1
ATOM 1361 C CA . LYS A 1 169 ? 14.926 -4.915 6.911 1.00 94.94 169 LYS A CA 1
ATOM 1362 C C . LYS A 1 169 ? 14.060 -5.814 7.788 1.00 94.94 169 LYS A C 1
ATOM 1364 O O . LYS A 1 169 ? 14.178 -5.761 9.008 1.00 94.94 169 LYS A O 1
ATOM 1369 N N . ILE A 1 170 ? 13.180 -6.605 7.180 1.00 94.88 170 ILE A N 1
ATOM 1370 C CA . ILE A 1 170 ? 12.373 -7.595 7.898 1.00 94.88 170 ILE A CA 1
ATOM 1371 C C . ILE A 1 170 ? 13.282 -8.692 8.471 1.00 94.88 170 ILE A C 1
ATOM 1373 O O . ILE A 1 170 ? 13.143 -9.024 9.642 1.00 94.88 170 ILE A O 1
ATOM 1377 N N . GLU A 1 171 ? 14.261 -9.187 7.707 1.00 92.00 171 GLU A N 1
ATOM 1378 C CA . GLU A 1 171 ? 15.245 -10.172 8.200 1.00 92.00 171 GLU A CA 1
ATOM 1379 C C . GLU A 1 171 ? 16.105 -9.646 9.361 1.00 92.00 171 GLU A C 1
ATOM 1381 O O . GLU A 1 171 ? 16.523 -10.420 10.220 1.00 92.00 171 GLU A O 1
ATOM 1386 N N . GLU A 1 172 ? 16.348 -8.335 9.427 1.00 92.38 172 GLU A N 1
ATOM 1387 C CA . GLU A 1 172 ? 17.066 -7.693 10.538 1.00 92.38 172 GLU A CA 1
ATOM 1388 C C . GLU A 1 172 ? 16.248 -7.627 11.852 1.00 92.38 172 GLU A C 1
ATOM 1390 O O . GLU A 1 172 ? 16.811 -7.324 12.909 1.00 92.38 172 GLU A O 1
ATOM 1395 N N . GLY A 1 173 ? 14.939 -7.920 11.816 1.00 81.81 173 GLY A N 1
ATOM 1396 C CA . GLY A 1 173 ? 14.117 -8.227 12.997 1.00 81.81 173 GLY A CA 1
ATOM 1397 C C . GLY A 1 173 ? 13.635 -7.039 13.841 1.00 81.81 173 GLY A C 1
ATOM 1398 O O . GLY A 1 173 ? 13.274 -7.213 15.007 1.00 81.81 173 GLY A O 1
ATOM 1399 N N . LYS A 1 174 ? 13.640 -5.805 13.313 1.00 72.94 174 LYS A N 1
ATOM 1400 C CA . LYS A 1 174 ? 13.129 -4.618 14.033 1.00 72.94 174 LYS A CA 1
ATOM 1401 C C . LYS A 1 174 ? 11.919 -4.009 13.337 1.00 72.94 174 LYS A C 1
ATOM 1403 O O . LYS A 1 174 ? 11.949 -3.754 12.139 1.00 72.94 174 LYS A O 1
ATOM 1408 N N . ASP A 1 175 ? 10.889 -3.690 14.126 1.00 78.69 175 ASP A N 1
ATOM 1409 C CA . ASP A 1 175 ? 9.656 -3.032 13.668 1.00 78.69 175 ASP A CA 1
ATOM 1410 C C . ASP A 1 175 ? 8.961 -3.763 12.506 1.00 78.69 175 ASP A C 1
ATOM 1412 O O . ASP A 1 175 ? 8.392 -3.136 11.611 1.00 78.69 175 ASP A O 1
ATOM 1416 N N . GLU A 1 176 ? 8.987 -5.098 12.529 1.00 88.44 176 GLU A N 1
ATOM 1417 C CA . GLU A 1 176 ? 8.573 -5.931 11.398 1.00 88.44 176 GLU A CA 1
ATOM 1418 C C . GLU A 1 176 ? 7.166 -5.588 10.893 1.00 88.44 176 GLU A C 1
ATOM 1420 O O . GLU A 1 176 ? 7.001 -5.343 9.701 1.00 88.44 176 GLU A O 1
ATOM 1425 N N . ALA A 1 177 ? 6.161 -5.462 11.769 1.00 95.31 177 ALA A N 1
ATOM 1426 C CA . ALA A 1 177 ? 4.792 -5.122 11.359 1.00 95.31 177 ALA A CA 1
ATOM 1427 C C . ALA A 1 177 ? 4.704 -3.785 10.595 1.00 95.31 177 ALA A C 1
ATOM 1429 O O . ALA A 1 177 ? 3.986 -3.662 9.597 1.00 95.31 177 ALA A O 1
ATOM 1430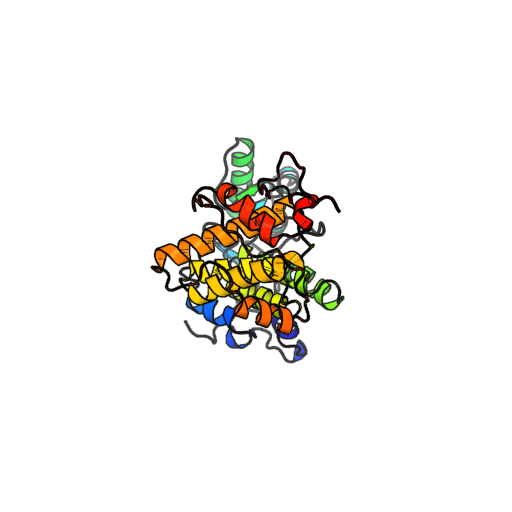 N N . TYR A 1 178 ? 5.476 -2.785 11.021 1.00 95.38 178 TYR A N 1
ATOM 1431 C CA . TYR A 1 178 ? 5.546 -1.492 10.350 1.00 95.38 178 TYR A CA 1
ATOM 1432 C C . TYR A 1 178 ? 6.260 -1.600 8.997 1.00 95.38 178 TYR A C 1
ATOM 1434 O O . TYR A 1 178 ? 5.796 -1.036 8.006 1.00 95.38 178 TYR A O 1
ATOM 1442 N N . VAL A 1 179 ? 7.354 -2.359 8.915 1.00 96.62 179 VAL A N 1
ATOM 1443 C CA . VAL A 1 179 ? 8.067 -2.579 7.647 1.00 96.62 179 VAL A CA 1
ATOM 1444 C C . VAL A 1 179 ? 7.197 -3.366 6.657 1.00 96.62 179 VAL A C 1
ATOM 1446 O O . VAL A 1 179 ? 7.104 -2.978 5.492 1.00 96.62 179 VAL A O 1
ATOM 1449 N N . TRP A 1 180 ? 6.461 -4.382 7.116 1.00 98.06 180 TRP A N 1
ATOM 1450 C CA . TRP A 1 180 ? 5.462 -5.101 6.319 1.00 98.06 180 TRP A CA 1
ATOM 1451 C C . TRP A 1 180 ? 4.345 -4.184 5.810 1.00 98.06 180 TRP A C 1
ATOM 1453 O O . TRP A 1 180 ? 3.945 -4.292 4.649 1.00 98.06 180 TRP A O 1
ATOM 1463 N N . ASN A 1 181 ? 3.875 -3.229 6.624 1.00 97.94 181 ASN A N 1
ATOM 1464 C CA . ASN A 1 181 ? 2.945 -2.199 6.154 1.00 97.94 181 ASN A CA 1
ATOM 1465 C C . ASN A 1 181 ? 3.544 -1.375 5.003 1.00 97.94 181 ASN A C 1
ATOM 1467 O O . ASN A 1 181 ? 2.885 -1.162 3.984 1.00 97.94 181 ASN A O 1
ATOM 1471 N N . ARG A 1 182 ? 4.797 -0.925 5.142 1.00 97.50 182 ARG A N 1
ATOM 1472 C CA . ARG A 1 182 ? 5.480 -0.138 4.104 1.00 97.50 182 ARG A CA 1
ATOM 1473 C C . ARG A 1 182 ? 5.682 -0.938 2.819 1.00 97.50 182 ARG A C 1
ATOM 1475 O O . ARG A 1 182 ? 5.446 -0.400 1.737 1.00 97.50 182 ARG A O 1
ATOM 1482 N N . LEU A 1 183 ? 6.007 -2.224 2.933 1.00 98.25 183 LEU A N 1
ATOM 1483 C CA . LEU A 1 183 ? 6.062 -3.143 1.801 1.00 98.25 183 LEU A CA 1
ATOM 1484 C C . LEU A 1 183 ? 4.689 -3.282 1.115 1.00 98.25 183 LEU A C 1
ATOM 1486 O O . LEU A 1 183 ? 4.601 -3.226 -0.112 1.00 98.25 183 LEU A O 1
ATOM 1490 N N . GLY A 1 184 ? 3.606 -3.376 1.893 1.00 98.19 184 GLY A N 1
ATOM 1491 C CA . GLY A 1 184 ? 2.237 -3.393 1.375 1.00 98.19 184 GLY A CA 1
ATOM 1492 C C . GLY A 1 184 ? 1.858 -2.125 0.599 1.00 98.19 184 GLY A C 1
ATOM 1493 O O . GLY A 1 184 ? 1.310 -2.218 -0.503 1.00 98.19 184 GLY A O 1
ATOM 1494 N N . ASN A 1 185 ? 2.233 -0.948 1.111 1.00 96.88 185 ASN A N 1
ATOM 1495 C CA . ASN A 1 185 ? 2.013 0.339 0.438 1.00 96.88 185 ASN A CA 1
ATOM 1496 C C . ASN A 1 185 ? 2.793 0.447 -0.880 1.00 96.88 185 ASN A C 1
ATOM 1498 O O . ASN A 1 185 ? 2.285 0.997 -1.864 1.00 96.88 185 ASN A O 1
ATOM 1502 N N . MET A 1 186 ? 4.021 -0.082 -0.907 1.00 96.50 186 MET A N 1
ATOM 1503 C CA . MET A 1 186 ? 4.841 -0.153 -2.116 1.00 96.50 186 MET A CA 1
ATOM 1504 C C . MET A 1 186 ? 4.165 -1.028 -3.173 1.00 96.50 186 MET A C 1
ATOM 1506 O O . MET A 1 186 ? 3.989 -0.576 -4.301 1.00 96.50 186 MET A O 1
ATOM 1510 N N . TYR A 1 187 ? 3.691 -2.226 -2.810 1.00 97.56 187 TYR A N 1
ATOM 1511 C CA . TYR A 1 187 ? 2.969 -3.084 -3.752 1.00 97.56 187 TYR A CA 1
ATOM 1512 C C . TYR A 1 187 ? 1.688 -2.445 -4.279 1.00 97.56 187 TYR A C 1
ATOM 1514 O O . TYR A 1 187 ? 1.408 -2.561 -5.471 1.00 97.56 187 TYR A O 1
ATOM 1522 N N . TYR A 1 188 ? 0.917 -1.767 -3.423 1.00 95.56 188 TYR A N 1
ATOM 1523 C CA . TYR A 1 188 ? -0.289 -1.066 -3.864 1.00 95.56 188 TYR A CA 1
ATOM 1524 C C . TYR A 1 188 ? 0.061 0.026 -4.878 1.00 95.56 188 TYR A C 1
ATOM 1526 O O . TYR A 1 188 ? -0.496 0.057 -5.975 1.00 95.56 188 TYR A O 1
ATOM 1534 N N . SER A 1 189 ? 1.061 0.852 -4.553 1.00 92.25 189 SER A N 1
ATOM 1535 C CA . SER A 1 189 ? 1.559 1.911 -5.439 1.00 92.25 189 SER A CA 1
ATOM 1536 C C . SER A 1 189 ? 2.165 1.370 -6.732 1.00 92.25 189 SER A C 1
ATOM 1538 O O . SER A 1 189 ? 2.114 2.058 -7.740 1.00 92.25 189 SER A O 1
ATOM 1540 N N . GLY A 1 190 ? 2.699 0.147 -6.707 1.00 94.69 190 GLY A N 1
ATOM 1541 C CA . GLY A 1 190 ? 3.188 -0.580 -7.873 1.00 94.69 190 GLY A CA 1
ATOM 1542 C C . GLY A 1 190 ? 2.133 -1.430 -8.576 1.00 94.69 190 GLY A C 1
ATOM 1543 O O . GLY A 1 190 ? 2.490 -2.273 -9.399 1.00 94.69 190 GLY A O 1
ATOM 1544 N N . GLY A 1 191 ? 0.840 -1.224 -8.299 1.00 93.31 191 GLY A N 1
ATOM 1545 C CA . GLY A 1 191 ? -0.298 -1.877 -8.963 1.00 93.31 191 GLY A CA 1
ATOM 1546 C C . GLY A 1 191 ? -0.394 -3.384 -8.738 1.00 93.31 191 GLY A C 1
ATOM 1547 O O . GLY A 1 191 ? -0.876 -4.117 -9.604 1.00 93.31 191 GLY A O 1
ATOM 1548 N N . ARG A 1 192 ? 0.066 -3.857 -7.578 1.00 95.56 192 ARG A N 1
ATOM 1549 C CA . ARG A 1 192 ? -0.017 -5.251 -7.123 1.00 95.56 192 ARG A CA 1
ATOM 1550 C C . ARG A 1 192 ? -0.870 -5.351 -5.857 1.00 95.56 192 ARG A C 1
ATOM 1552 O O . ARG A 1 192 ? -0.347 -5.692 -4.792 1.00 95.56 192 ARG A O 1
ATOM 1559 N N . PRO A 1 193 ? -2.181 -5.063 -5.937 1.00 95.88 193 PRO A N 1
ATOM 1560 C CA . PRO A 1 193 ? -3.044 -5.050 -4.759 1.00 95.88 193 PRO A CA 1
ATOM 1561 C C . PRO A 1 193 ? -3.119 -6.424 -4.070 1.00 95.88 193 PRO A C 1
ATOM 1563 O O . PRO A 1 193 ? -3.278 -6.495 -2.856 1.00 95.88 193 PRO A O 1
ATOM 1566 N N . GLU A 1 194 ? -2.923 -7.527 -4.801 1.00 96.00 194 GLU A N 1
ATOM 1567 C CA . GLU A 1 194 ? -2.880 -8.866 -4.206 1.00 96.00 194 GLU A CA 1
ATOM 1568 C C . GLU A 1 194 ? -1.660 -9.092 -3.302 1.00 96.00 194 GLU A C 1
ATOM 1570 O O . GLU A 1 194 ? -1.771 -9.771 -2.282 1.00 96.00 194 GLU A O 1
ATOM 1575 N N . LEU A 1 195 ? -0.504 -8.516 -3.657 1.00 97.88 195 LEU A N 1
ATOM 1576 C CA . LEU A 1 195 ? 0.711 -8.588 -2.838 1.00 97.88 195 LEU A CA 1
ATOM 1577 C C . LEU A 1 195 ? 0.633 -7.599 -1.677 1.00 97.88 195 LEU A C 1
ATOM 1579 O O . LEU A 1 195 ? 1.023 -7.935 -0.561 1.00 97.88 195 LEU A O 1
ATOM 1583 N N . SER A 1 196 ? 0.064 -6.418 -1.932 1.00 97.81 196 SER A N 1
ATOM 1584 C CA . SER A 1 196 ? -0.223 -5.414 -0.909 1.00 97.81 196 SER A CA 1
ATOM 1585 C C . SER A 1 196 ? -1.036 -6.009 0.234 1.00 97.81 196 SER A C 1
ATOM 1587 O O . SER A 1 196 ? -0.628 -5.944 1.391 1.00 97.81 196 SER A O 1
ATOM 1589 N N . ALA A 1 197 ? -2.135 -6.682 -0.091 1.00 97.44 197 ALA A N 1
ATOM 1590 C CA . ALA A 1 197 ? -2.993 -7.264 0.921 1.00 97.44 197 ALA A CA 1
ATOM 1591 C C . ALA A 1 197 ? -2.350 -8.408 1.697 1.00 97.44 197 ALA A C 1
ATOM 1593 O O . ALA A 1 197 ? -2.538 -8.479 2.904 1.00 97.44 197 ALA A O 1
ATOM 1594 N N . ALA A 1 198 ? -1.561 -9.266 1.043 1.00 97.94 198 ALA A N 1
ATOM 1595 C CA . ALA A 1 198 ? -0.816 -10.309 1.746 1.00 97.94 198 ALA A CA 1
ATOM 1596 C C . ALA A 1 198 ? 0.188 -9.709 2.751 1.00 97.94 198 ALA A C 1
ATOM 1598 O O . ALA A 1 198 ? 0.290 -10.186 3.881 1.00 97.94 198 ALA A O 1
ATOM 1599 N N . ALA A 1 199 ? 0.885 -8.631 2.371 1.00 98.44 199 ALA A N 1
ATOM 1600 C CA . ALA A 1 199 ? 1.822 -7.929 3.246 1.00 98.44 199 ALA A CA 1
ATOM 1601 C C . ALA A 1 199 ? 1.114 -7.215 4.414 1.00 98.44 199 ALA A C 1
ATOM 1603 O O . ALA A 1 199 ? 1.538 -7.341 5.560 1.00 98.44 199 ALA A O 1
ATOM 1604 N N . HIS A 1 200 ? 0.003 -6.519 4.157 1.00 98.62 200 HIS A N 1
ATOM 1605 C CA . HIS A 1 200 ? -0.794 -5.887 5.211 1.00 98.62 200 HIS A CA 1
ATOM 1606 C C . HIS A 1 200 ? -1.431 -6.912 6.160 1.00 98.62 200 HIS A C 1
ATOM 1608 O O . HIS A 1 200 ? -1.468 -6.684 7.366 1.00 98.62 200 HIS A O 1
ATOM 1614 N N . GLU A 1 201 ? -1.893 -8.052 5.643 1.00 98.19 201 GLU A N 1
ATOM 1615 C CA . GLU A 1 201 ? -2.469 -9.137 6.445 1.00 98.19 201 GLU A CA 1
ATOM 1616 C C . GLU A 1 201 ? -1.405 -9.750 7.360 1.00 98.19 201 GLU A C 1
ATOM 1618 O O . GLU A 1 201 ? -1.671 -10.036 8.526 1.00 98.19 201 GLU A O 1
ATOM 1623 N N . HIS A 1 202 ? -0.179 -9.905 6.857 1.00 97.88 202 HIS A N 1
ATOM 1624 C CA . HIS A 1 202 ? 0.946 -10.345 7.672 1.00 97.88 202 HIS A CA 1
ATOM 1625 C C . HIS A 1 202 ? 1.332 -9.302 8.731 1.00 97.88 202 HIS A C 1
ATOM 1627 O O . HIS A 1 202 ? 1.531 -9.667 9.884 1.00 97.88 202 HIS A O 1
ATOM 1633 N N . ALA A 1 203 ? 1.348 -8.009 8.387 1.00 98.00 203 ALA A N 1
ATOM 1634 C CA . ALA A 1 203 ? 1.585 -6.936 9.355 1.00 98.00 203 ALA A CA 1
ATOM 1635 C C . ALA A 1 203 ? 0.588 -6.978 10.529 1.00 98.00 203 ALA A C 1
ATOM 1637 O O . ALA A 1 203 ? 1.006 -6.876 11.676 1.00 98.00 203 ALA A O 1
ATOM 1638 N N . ILE A 1 204 ? -0.704 -7.182 10.244 1.00 97.44 204 ILE A N 1
ATOM 1639 C CA . ILE A 1 204 ? -1.763 -7.309 11.265 1.00 97.44 204 ILE A CA 1
ATOM 1640 C C . ILE A 1 204 ? -1.576 -8.571 12.117 1.00 97.44 204 ILE A C 1
ATOM 1642 O O . ILE A 1 204 ? -1.887 -8.580 13.303 1.00 97.44 204 ILE A O 1
ATOM 1646 N N . ARG A 1 205 ? -1.066 -9.657 11.529 1.00 95.69 205 ARG A N 1
ATOM 1647 C CA . ARG A 1 205 ? -0.781 -10.892 12.270 1.00 95.69 205 ARG A CA 1
ATOM 1648 C C . ARG A 1 205 ? 0.363 -10.716 13.267 1.00 95.69 205 ARG A C 1
ATOM 1650 O O . ARG A 1 205 ? 0.313 -11.308 14.338 1.00 95.69 205 ARG A O 1
ATOM 1657 N N . LEU A 1 206 ? 1.384 -9.945 12.892 1.00 94.94 206 LEU A N 1
ATOM 1658 C CA . LEU A 1 206 ? 2.514 -9.621 13.762 1.00 94.94 206 LEU A CA 1
ATOM 1659 C C . LEU A 1 206 ? 2.120 -8.618 14.852 1.00 94.94 206 LEU A C 1
ATOM 1661 O O . LEU A 1 206 ? 2.536 -8.764 15.996 1.00 94.94 206 LEU A O 1
ATOM 1665 N N . ASP A 1 207 ? 1.315 -7.619 14.494 1.00 94.81 207 ASP A N 1
ATOM 1666 C CA . ASP A 1 207 ? 0.778 -6.620 15.413 1.00 94.81 207 ASP A CA 1
ATOM 1667 C C . ASP A 1 207 ? -0.688 -6.311 15.060 1.00 94.81 207 ASP A C 1
ATOM 1669 O O . ASP A 1 207 ? -0.949 -5.563 14.108 1.00 94.81 207 ASP A O 1
ATOM 1673 N N . PRO A 1 208 ? -1.661 -6.834 15.833 1.00 94.06 208 PRO A N 1
ATOM 1674 C CA . PRO A 1 208 ? -3.075 -6.522 15.638 1.00 94.06 208 PRO A CA 1
ATOM 1675 C C . PRO A 1 208 ? -3.380 -5.021 15.702 1.00 94.06 208 PRO A C 1
ATOM 1677 O O . PRO A 1 208 ? -4.330 -4.565 15.074 1.00 94.06 208 PRO A O 1
ATOM 1680 N N . ALA A 1 209 ? -2.562 -4.232 16.409 1.00 93.31 209 ALA A N 1
ATOM 1681 C CA . ALA A 1 209 ? -2.718 -2.788 16.521 1.00 93.31 209 ALA A CA 1
ATOM 1682 C C . ALA A 1 209 ? -2.057 -2.001 15.375 1.00 93.31 209 ALA A C 1
ATOM 1684 O O . ALA A 1 209 ? -2.027 -0.768 15.419 1.00 93.31 209 ALA A O 1
ATOM 1685 N N . GLN A 1 210 ? -1.571 -2.658 14.314 1.00 96.12 210 GLN A N 1
ATOM 1686 C CA . GLN A 1 210 ? -1.004 -1.989 13.142 1.00 96.12 210 GLN A CA 1
ATOM 1687 C C . GLN A 1 210 ? -2.101 -1.332 12.277 1.00 96.12 210 GLN A C 1
ATOM 1689 O O . GLN A 1 210 ? -2.508 -1.819 11.217 1.00 96.12 210 GLN A O 1
ATOM 1694 N N . ILE A 1 211 ? -2.559 -0.163 12.729 1.00 96.00 211 ILE A N 1
ATOM 1695 C CA . ILE A 1 211 ? -3.689 0.609 12.187 1.00 96.00 211 ILE A CA 1
ATOM 1696 C C . ILE A 1 211 ? -3.556 0.928 10.702 1.00 96.00 211 ILE A C 1
ATOM 1698 O O . ILE A 1 211 ? -4.520 0.757 9.958 1.00 96.00 211 ILE A O 1
ATOM 1702 N N . GLU A 1 212 ? -2.374 1.345 10.240 1.00 97.62 212 GLU A N 1
ATOM 1703 C CA . GLU A 1 212 ? -2.173 1.666 8.819 1.00 97.62 212 GLU A CA 1
ATOM 1704 C C . GLU A 1 212 ? -2.485 0.463 7.910 1.00 97.62 212 GLU A C 1
ATOM 1706 O O . GLU A 1 212 ? -2.939 0.645 6.780 1.00 97.62 212 GLU A O 1
ATOM 1711 N N . SER A 1 213 ? -2.257 -0.771 8.379 1.00 98.19 213 SER A N 1
ATOM 1712 C CA . SER A 1 213 ? -2.550 -1.986 7.607 1.00 98.19 213 SER A CA 1
ATOM 1713 C C . SER A 1 213 ? -4.036 -2.329 7.624 1.00 98.19 213 SER A C 1
ATOM 1715 O O . SER A 1 213 ? -4.566 -2.715 6.583 1.00 98.19 213 SER A O 1
ATOM 1717 N N . HIS A 1 214 ? -4.722 -2.125 8.756 1.00 98.31 214 HIS A N 1
ATOM 1718 C CA . HIS A 1 214 ? -6.184 -2.203 8.814 1.00 98.31 214 HIS A CA 1
ATOM 1719 C C . HIS A 1 214 ? -6.826 -1.226 7.825 1.00 98.31 214 HIS A C 1
ATOM 1721 O O . HIS A 1 214 ? -7.632 -1.646 7.000 1.00 98.31 214 HIS A O 1
ATOM 1727 N N . PHE A 1 215 ? -6.401 0.040 7.840 1.00 98.25 215 PHE A N 1
ATOM 1728 C CA . PHE A 1 215 ? -6.876 1.061 6.905 1.00 98.25 215 PHE A CA 1
ATOM 1729 C C . PHE A 1 215 ? -6.652 0.663 5.438 1.00 98.25 215 PHE A C 1
ATOM 1731 O O . PHE A 1 215 ? -7.561 0.750 4.616 1.00 98.25 215 PHE A O 1
ATOM 1738 N N . SER A 1 216 ? -5.449 0.182 5.109 1.00 97.75 216 SER A N 1
ATOM 1739 C CA . SER A 1 216 ? -5.078 -0.151 3.727 1.00 97.75 216 SER A CA 1
ATOM 1740 C C . SER A 1 216 ? -5.858 -1.354 3.184 1.00 97.75 216 SER A C 1
ATOM 1742 O O . SER A 1 216 ? -6.351 -1.307 2.058 1.00 97.75 216 SER A O 1
ATOM 1744 N N . ILE A 1 217 ? -6.034 -2.415 3.984 1.00 97.75 217 ILE A N 1
ATOM 1745 C CA . ILE A 1 217 ? -6.881 -3.556 3.602 1.00 97.75 217 ILE A CA 1
ATOM 1746 C C . ILE A 1 217 ? -8.352 -3.144 3.508 1.00 97.75 217 ILE A C 1
ATOM 1748 O O . ILE A 1 217 ? -9.026 -3.570 2.572 1.00 97.75 217 ILE A O 1
ATOM 1752 N N . ALA A 1 218 ? -8.847 -2.312 4.429 1.00 97.81 218 ALA A N 1
ATOM 1753 C CA . ALA A 1 218 ? -10.226 -1.837 4.396 1.00 97.81 218 ALA A CA 1
ATOM 1754 C C . ALA A 1 218 ? -10.536 -1.091 3.091 1.00 97.81 218 ALA A C 1
ATOM 1756 O O . ALA A 1 218 ? -11.512 -1.432 2.430 1.00 97.81 218 ALA A O 1
ATOM 1757 N N . ASN A 1 219 ? -9.660 -0.171 2.666 1.00 96.25 219 ASN A N 1
ATOM 1758 C CA . ASN A 1 219 ? -9.807 0.542 1.392 1.00 96.25 219 ASN A CA 1
ATOM 1759 C C . ASN A 1 219 ? -9.831 -0.428 0.199 1.00 96.25 219 ASN A C 1
ATOM 1761 O O . ASN A 1 219 ? -10.729 -0.361 -0.637 1.00 96.25 219 ASN A O 1
ATOM 1765 N N . LEU A 1 220 ? -8.893 -1.384 0.151 1.00 95.56 220 LEU A N 1
ATOM 1766 C CA . LEU A 1 220 ? -8.852 -2.399 -0.908 1.00 95.56 220 LEU A CA 1
ATOM 1767 C C . LEU A 1 220 ? -10.137 -3.236 -0.961 1.00 95.56 220 LEU A C 1
ATOM 1769 O O . LEU A 1 220 ? -10.625 -3.555 -2.042 1.00 95.56 220 LEU A O 1
ATOM 1773 N N . LEU A 1 221 ? -10.687 -3.610 0.196 1.00 96.19 221 LEU A N 1
ATOM 1774 C CA . LEU A 1 221 ? -11.940 -4.359 0.297 1.00 96.19 221 LEU A CA 1
ATOM 1775 C C . LEU A 1 221 ? -13.149 -3.508 -0.105 1.00 96.19 221 LEU A C 1
ATOM 1777 O O . LEU A 1 221 ? -14.027 -4.010 -0.809 1.00 96.19 221 LEU A O 1
ATOM 1781 N N . ALA A 1 222 ? -13.180 -2.237 0.296 1.00 94.44 222 ALA A N 1
ATOM 1782 C CA . ALA A 1 222 ? -14.243 -1.299 -0.043 1.00 94.44 222 ALA A CA 1
ATOM 1783 C C . ALA A 1 222 ? -14.330 -1.074 -1.560 1.00 94.44 222 ALA A C 1
ATOM 1785 O O . ALA A 1 222 ? -15.414 -1.208 -2.127 1.00 94.44 222 ALA A O 1
ATOM 1786 N N . GLU A 1 223 ? -13.190 -0.861 -2.233 1.00 91.94 223 GLU A N 1
ATOM 1787 C CA . GLU A 1 223 ? -13.108 -0.711 -3.697 1.00 91.94 223 GLU A CA 1
ATOM 1788 C C . GLU A 1 223 ? -13.646 -1.938 -4.460 1.00 91.94 223 GLU A C 1
ATOM 1790 O O . GLU A 1 223 ? -14.149 -1.825 -5.577 1.00 91.94 223 GLU A O 1
ATOM 1795 N N . MET A 1 224 ? -13.569 -3.129 -3.864 1.00 90.94 224 MET A N 1
ATOM 1796 C CA . MET A 1 224 ? -14.095 -4.363 -4.458 1.00 90.94 224 MET A CA 1
ATOM 1797 C C . MET A 1 224 ? -15.561 -4.646 -4.113 1.00 90.94 224 MET A C 1
ATOM 1799 O O . MET A 1 224 ? -16.104 -5.645 -4.590 1.00 90.94 224 MET A O 1
ATOM 1803 N N . GLY A 1 225 ? -16.192 -3.821 -3.274 1.00 91.06 225 GLY A N 1
ATOM 1804 C CA . GLY A 1 225 ? -17.549 -4.051 -2.775 1.00 91.06 225 GLY A CA 1
ATOM 1805 C C . GLY A 1 225 ? -17.644 -5.057 -1.621 1.00 91.06 225 GLY A C 1
ATOM 1806 O O . GLY A 1 225 ? -18.742 -5.450 -1.236 1.00 91.06 225 GLY A O 1
ATOM 1807 N N . GLU A 1 226 ? -16.522 -5.483 -1.031 1.00 94.44 226 GLU A N 1
ATOM 1808 C CA . GLU A 1 226 ? -16.481 -6.412 0.111 1.00 94.44 226 GLU A CA 1
ATOM 1809 C C . GLU A 1 226 ? -16.735 -5.670 1.442 1.00 94.44 226 GLU A C 1
ATOM 1811 O O . GLU A 1 226 ? -15.957 -5.760 2.396 1.00 94.44 226 GLU A O 1
ATOM 1816 N N . TRP A 1 227 ? -17.839 -4.916 1.507 1.00 95.56 227 TRP A N 1
ATOM 1817 C CA . TRP A 1 227 ? -18.115 -3.920 2.552 1.00 95.56 227 TRP A CA 1
ATOM 1818 C C . TRP A 1 227 ? -18.163 -4.486 3.969 1.00 95.56 227 TRP A C 1
ATOM 1820 O O . TRP A 1 227 ? -17.686 -3.838 4.893 1.00 95.56 227 TRP A O 1
ATOM 1830 N N . THR A 1 228 ? -18.668 -5.709 4.164 1.00 95.56 228 THR A N 1
ATOM 1831 C CA . THR A 1 228 ? -18.675 -6.348 5.492 1.00 95.56 228 THR A CA 1
ATOM 1832 C C . THR A 1 228 ? -17.257 -6.524 6.037 1.00 95.56 228 THR A C 1
ATOM 1834 O O . THR A 1 228 ? -17.004 -6.232 7.201 1.00 95.56 228 THR A O 1
ATOM 1837 N N . LYS A 1 229 ? -16.309 -6.959 5.195 1.00 96.38 229 LYS A N 1
ATOM 1838 C CA . LYS A 1 229 ? -14.909 -7.131 5.611 1.00 96.38 229 LYS A CA 1
ATOM 1839 C C . LYS A 1 229 ? -14.200 -5.779 5.733 1.00 96.38 229 LYS A C 1
ATOM 1841 O O . LYS A 1 229 ? -13.391 -5.599 6.636 1.00 96.38 229 LYS A O 1
ATOM 1846 N N . ALA A 1 230 ? -14.508 -4.825 4.851 1.00 97.25 230 ALA A N 1
ATOM 1847 C CA . ALA A 1 230 ? -13.960 -3.471 4.929 1.00 97.25 230 ALA A CA 1
ATOM 1848 C C . ALA A 1 230 ? -14.357 -2.768 6.240 1.00 97.25 230 ALA A C 1
ATOM 1850 O O . ALA A 1 230 ? -13.491 -2.274 6.960 1.00 97.25 230 ALA A O 1
ATOM 1851 N N . SER A 1 231 ? -15.650 -2.801 6.582 1.00 96.19 231 SER A N 1
ATOM 1852 C CA . SER A 1 231 ? -16.198 -2.283 7.842 1.00 96.19 231 SER A CA 1
ATOM 1853 C C . SER A 1 231 ? -15.526 -2.928 9.060 1.00 96.19 231 SER A C 1
ATOM 1855 O O . SER A 1 231 ? -15.122 -2.209 9.973 1.00 96.19 231 SER A O 1
ATOM 1857 N N . ASP A 1 232 ? -15.300 -4.248 9.059 1.00 96.12 232 ASP A N 1
ATOM 1858 C CA . ASP A 1 232 ? -14.557 -4.920 10.135 1.00 96.12 232 ASP A CA 1
ATOM 1859 C C . ASP A 1 232 ? -13.158 -4.319 10.342 1.00 96.12 232 ASP A C 1
ATOM 1861 O O . ASP A 1 232 ? -12.784 -3.950 11.456 1.00 96.12 232 ASP A O 1
ATOM 1865 N N . HIS A 1 233 ? -12.394 -4.132 9.264 1.00 97.94 233 HIS A N 1
ATOM 1866 C CA . HIS A 1 233 ? -11.060 -3.547 9.366 1.00 97.94 233 HIS A CA 1
ATOM 1867 C C . HIS A 1 233 ? -11.076 -2.072 9.801 1.00 97.94 233 HIS A C 1
ATOM 1869 O O . HIS A 1 233 ? -10.226 -1.693 10.611 1.00 97.94 233 HIS A O 1
ATOM 1875 N N . TYR A 1 234 ? -12.031 -1.249 9.346 1.00 97.75 234 TYR A N 1
ATOM 1876 C CA . TYR A 1 234 ? -12.161 0.125 9.852 1.00 97.75 234 TYR A CA 1
ATOM 1877 C C . TYR A 1 234 ? -12.530 0.158 11.338 1.00 97.75 234 TYR A C 1
ATOM 1879 O O . TYR A 1 234 ? -11.964 0.956 12.080 1.00 97.75 234 TYR A O 1
ATOM 1887 N N . ARG A 1 235 ? -13.413 -0.724 11.818 1.00 95.19 235 ARG A N 1
ATOM 1888 C CA . ARG A 1 235 ? -13.756 -0.794 13.250 1.00 95.19 235 ARG A CA 1
ATOM 1889 C C . ARG A 1 235 ? -12.572 -1.246 14.099 1.00 95.19 235 ARG A C 1
ATOM 1891 O O . ARG A 1 235 ? -12.283 -0.608 15.110 1.00 95.19 235 ARG A O 1
ATOM 1898 N N . ARG A 1 236 ? -11.809 -2.250 13.653 1.00 95.50 236 ARG A N 1
ATOM 1899 C CA . ARG A 1 236 ? -10.555 -2.663 14.314 1.00 95.50 236 ARG A CA 1
ATOM 1900 C C . ARG A 1 236 ? -9.543 -1.523 14.411 1.00 95.50 236 ARG A C 1
ATOM 1902 O O . ARG A 1 236 ? -8.897 -1.365 15.442 1.00 95.50 236 ARG A O 1
ATOM 1909 N N . MET A 1 237 ? -9.451 -0.680 13.383 1.00 95.25 237 MET A N 1
ATOM 1910 C CA . MET A 1 237 ? -8.617 0.524 13.418 1.00 95.25 237 MET A CA 1
ATOM 1911 C C . MET A 1 237 ? -8.992 1.468 14.569 1.00 95.25 237 MET A C 1
ATOM 1913 O O . MET A 1 237 ? -8.113 2.025 15.222 1.00 95.25 237 MET A O 1
ATOM 1917 N N . LEU A 1 238 ? -10.293 1.639 14.823 1.00 93.62 238 LEU A N 1
ATOM 1918 C CA . LEU A 1 238 ? -10.811 2.469 15.912 1.00 93.62 238 LEU A CA 1
ATOM 1919 C C . LEU A 1 238 ? -10.569 1.822 17.278 1.00 93.62 238 LEU A C 1
ATOM 1921 O O . LEU A 1 238 ? -10.151 2.506 18.209 1.00 93.62 238 LEU A O 1
ATOM 1925 N N . ILE A 1 239 ? -10.784 0.508 17.382 1.00 91.50 239 ILE A N 1
ATOM 1926 C CA . ILE A 1 239 ? -10.542 -0.271 18.603 1.00 91.50 239 ILE A CA 1
ATOM 1927 C C . ILE A 1 239 ? -9.078 -0.142 19.046 1.00 91.50 239 ILE A C 1
ATOM 1929 O O . ILE A 1 239 ? -8.802 0.185 20.199 1.00 91.50 239 ILE A O 1
ATOM 1933 N N . TYR A 1 240 ? -8.133 -0.317 18.121 1.00 92.25 240 TYR A N 1
ATOM 1934 C CA . TYR A 1 240 ? -6.703 -0.287 18.434 1.00 92.25 240 TYR A CA 1
ATOM 1935 C C . TYR A 1 240 ? -6.085 1.120 18.459 1.00 92.25 240 TYR A C 1
ATOM 1937 O O . TYR A 1 240 ? -4.902 1.269 18.774 1.00 92.25 240 TYR A O 1
ATOM 1945 N N . ALA A 1 241 ? -6.874 2.167 18.182 1.00 91.00 241 ALA A N 1
ATOM 1946 C CA . ALA A 1 241 ? -6.416 3.552 18.066 1.00 91.00 241 ALA A CA 1
ATOM 1947 C C . ALA A 1 241 ? -5.541 4.021 19.233 1.00 91.00 241 ALA A C 1
ATOM 1949 O O . ALA A 1 241 ? -4.486 4.623 19.034 1.00 91.00 241 ALA A O 1
ATOM 1950 N N . HIS A 1 242 ? -5.939 3.706 20.462 1.00 83.38 242 HIS A N 1
ATOM 1951 C CA . HIS A 1 242 ? -5.242 4.191 21.647 1.00 83.38 242 HIS A CA 1
ATOM 1952 C C . HIS A 1 242 ? -3.804 3.655 21.778 1.00 83.38 242 HIS A C 1
ATOM 1954 O O . HIS A 1 242 ? -2.973 4.317 22.401 1.00 83.38 242 HIS A O 1
ATOM 1960 N N . ALA A 1 243 ? -3.509 2.476 21.218 1.00 84.69 243 ALA A N 1
ATOM 1961 C CA . ALA A 1 243 ? -2.220 1.796 21.351 1.00 84.69 243 ALA A CA 1
ATOM 1962 C C . ALA A 1 243 ? -1.204 2.209 20.272 1.00 84.69 243 ALA A C 1
ATOM 1964 O O . ALA A 1 243 ? -0.005 1.968 20.414 1.00 84.69 243 ALA A O 1
ATOM 1965 N N . TYR A 1 244 ? -1.662 2.848 19.199 1.00 88.75 244 TYR A N 1
ATOM 1966 C CA . TYR A 1 244 ? -0.852 3.085 18.014 1.00 88.75 244 TYR A CA 1
ATOM 1967 C C . TYR A 1 244 ? -0.190 4.466 18.025 1.00 88.75 244 TYR A C 1
ATOM 1969 O O . TYR A 1 244 ? -0.873 5.481 18.099 1.00 88.75 244 TYR A O 1
ATOM 1977 N N . THR A 1 245 ? 1.141 4.517 17.923 1.00 88.81 245 THR A N 1
ATOM 1978 C CA . THR A 1 245 ? 1.938 5.747 18.144 1.00 88.81 245 THR A CA 1
ATOM 1979 C C . THR A 1 245 ? 2.899 6.088 16.999 1.00 88.81 245 THR A C 1
ATOM 1981 O O . THR A 1 245 ? 3.749 6.968 17.127 1.00 88.81 245 THR A O 1
ATOM 1984 N N . ARG A 1 246 ? 2.786 5.406 15.852 1.00 90.06 246 ARG A N 1
ATOM 1985 C CA . ARG A 1 246 ? 3.730 5.544 14.722 1.00 90.06 246 ARG A CA 1
ATOM 1986 C C . ARG A 1 246 ? 3.448 6.740 13.804 1.00 90.06 246 ARG A C 1
ATOM 1988 O O . ARG A 1 246 ? 4.258 7.036 12.927 1.00 90.06 246 ARG A O 1
ATOM 1995 N N . LEU A 1 247 ? 2.317 7.424 13.980 1.00 92.12 247 LEU A N 1
ATOM 1996 C CA . LEU A 1 247 ? 1.923 8.587 13.183 1.00 92.12 247 LEU A CA 1
ATOM 1997 C C . LEU A 1 247 ? 1.960 9.866 14.017 1.00 92.12 247 LEU A C 1
ATOM 1999 O O . LEU A 1 247 ? 1.708 9.853 15.220 1.00 92.12 247 LEU A O 1
ATOM 2003 N N . THR A 1 248 ? 2.221 11.000 13.359 1.00 93.62 248 THR A N 1
ATOM 2004 C CA . THR A 1 248 ? 2.033 12.301 14.012 1.00 93.62 248 THR A CA 1
ATOM 2005 C C . THR A 1 248 ? 0.556 12.483 14.375 1.00 93.62 248 THR A C 1
ATOM 2007 O O . THR A 1 248 ? -0.304 11.995 13.634 1.00 93.62 248 THR A O 1
ATOM 2010 N N . PRO A 1 249 ? 0.226 13.207 15.458 1.00 93.62 249 PRO A N 1
ATOM 2011 C CA . PRO A 1 249 ? -1.154 13.337 15.925 1.00 93.62 249 PRO A CA 1
ATOM 2012 C C . PRO A 1 249 ? -2.131 13.814 14.842 1.00 93.62 249 PRO A C 1
ATOM 2014 O O . PRO A 1 249 ? -3.240 13.299 14.743 1.00 93.62 249 PRO A O 1
ATOM 2017 N N . GLU A 1 250 ? -1.725 14.750 13.981 1.00 94.38 250 GLU A N 1
ATOM 2018 C CA . GLU A 1 250 ? -2.561 15.242 12.884 1.00 94.38 250 GLU A CA 1
ATOM 2019 C C . GLU A 1 250 ? -2.776 14.198 11.785 1.00 94.38 250 GLU A C 1
ATOM 2021 O O . GLU A 1 250 ? -3.905 14.026 11.324 1.00 94.38 250 GLU A O 1
ATOM 2026 N N . LYS A 1 251 ? -1.720 13.476 11.380 1.00 95.44 251 LYS A N 1
ATOM 2027 C CA . LYS A 1 251 ? -1.839 12.389 10.394 1.00 95.44 251 LYS A CA 1
ATOM 2028 C C . LYS A 1 251 ? -2.699 11.260 10.944 1.00 95.44 251 LYS A C 1
ATOM 2030 O O . LYS A 1 251 ? -3.518 10.711 10.214 1.00 95.44 251 LYS A O 1
ATOM 2035 N N . PHE A 1 252 ? -2.535 10.955 12.229 1.00 95.88 252 PHE A N 1
ATOM 2036 C CA . PHE A 1 252 ? -3.308 9.931 12.904 1.00 95.88 252 PHE A CA 1
ATOM 2037 C C . PHE A 1 252 ? -4.791 10.307 12.978 1.00 95.88 252 PHE A C 1
ATOM 2039 O O . PHE A 1 252 ? -5.633 9.540 12.519 1.00 95.88 252 PHE A O 1
ATOM 2046 N N . ARG A 1 253 ? -5.113 11.531 13.427 1.00 96.50 253 ARG A N 1
ATOM 2047 C CA . ARG A 1 253 ? -6.488 12.057 13.421 1.00 96.50 253 ARG A CA 1
ATOM 2048 C C . ARG A 1 253 ? -7.111 11.995 12.030 1.00 96.50 253 ARG A C 1
ATOM 2050 O O . ARG A 1 253 ? -8.243 11.548 11.894 1.00 96.50 253 ARG A O 1
ATOM 2057 N N . ASN A 1 254 ? -6.373 12.428 11.007 1.00 97.12 254 ASN A N 1
ATOM 2058 C CA . ASN A 1 254 ? -6.857 12.418 9.631 1.00 97.12 254 ASN A CA 1
ATOM 2059 C C . ASN A 1 254 ? -7.127 10.993 9.127 1.00 97.12 254 ASN A C 1
ATOM 2061 O O . ASN A 1 254 ? -8.139 10.761 8.478 1.00 97.12 254 ASN A O 1
ATOM 2065 N N . MET A 1 255 ? -6.265 10.024 9.442 1.00 97.81 255 MET A N 1
ATOM 2066 C CA . MET A 1 255 ? -6.490 8.621 9.076 1.00 97.81 255 MET A CA 1
ATOM 2067 C C . MET A 1 255 ? -7.749 8.054 9.742 1.00 97.81 255 MET A C 1
ATOM 2069 O O . MET A 1 255 ? -8.580 7.464 9.055 1.00 97.81 255 MET A O 1
ATOM 2073 N N . LEU A 1 256 ? -7.927 8.287 11.048 1.00 97.06 256 LEU A N 1
ATOM 2074 C CA . LEU A 1 256 ? -9.143 7.903 11.775 1.00 97.06 256 LEU A CA 1
ATOM 2075 C C . LEU A 1 256 ? -10.397 8.548 11.177 1.00 97.06 256 LEU A C 1
ATOM 2077 O O . LEU A 1 256 ? -11.385 7.858 10.952 1.00 97.06 256 LEU A O 1
ATOM 2081 N N . ALA A 1 257 ? -10.340 9.840 10.855 1.00 97.25 257 ALA A N 1
ATOM 2082 C CA . ALA A 1 257 ? -11.445 10.561 10.232 1.00 97.25 257 ALA A CA 1
ATOM 2083 C C . ALA A 1 257 ? -11.806 10.014 8.840 1.00 97.25 257 ALA A C 1
ATOM 2085 O O . ALA A 1 257 ? -12.984 9.830 8.551 1.00 97.25 257 ALA A O 1
ATOM 2086 N N . ASN A 1 258 ? -10.814 9.682 8.005 1.00 97.44 258 ASN A N 1
ATOM 2087 C CA . ASN A 1 258 ? -11.064 9.054 6.704 1.00 97.44 258 ASN A CA 1
ATOM 2088 C C . ASN A 1 258 ? -11.688 7.660 6.861 1.00 97.44 258 ASN A C 1
ATOM 2090 O O . ASN A 1 258 ? -12.671 7.365 6.194 1.00 97.44 258 ASN A O 1
ATOM 2094 N N . GLY A 1 259 ? -11.180 6.825 7.776 1.00 97.12 259 GLY A N 1
ATOM 2095 C CA . GLY A 1 259 ? -11.777 5.509 8.032 1.00 97.12 259 GLY A CA 1
ATOM 2096 C C . GLY A 1 259 ? -13.212 5.595 8.564 1.00 97.12 259 GLY A C 1
ATOM 2097 O O . GLY A 1 259 ? -14.058 4.797 8.174 1.00 97.12 259 GLY A O 1
ATOM 2098 N N . LEU A 1 260 ? -13.511 6.592 9.404 1.00 96.56 260 LEU A N 1
ATOM 2099 C CA . LEU A 1 260 ? -14.876 6.877 9.853 1.00 96.56 260 LEU A CA 1
ATOM 2100 C C . LEU A 1 260 ? -15.771 7.342 8.697 1.00 96.56 260 LEU A C 1
ATOM 2102 O O . LEU A 1 260 ? -16.889 6.852 8.583 1.00 96.56 260 LEU A O 1
ATOM 2106 N N . SER A 1 261 ? -15.293 8.241 7.834 1.00 97.00 261 SER A N 1
ATOM 2107 C CA . SER A 1 261 ? -16.063 8.696 6.669 1.00 97.00 261 SER A CA 1
ATOM 2108 C C . SER A 1 261 ? -16.412 7.533 5.739 1.00 97.00 261 SER A C 1
ATOM 2110 O O . SER A 1 261 ? -17.585 7.332 5.428 1.00 97.00 261 SER A O 1
ATOM 2112 N N . GLU A 1 262 ? -15.433 6.698 5.382 1.00 96.31 262 GLU A N 1
ATOM 2113 C CA . GLU A 1 262 ? -15.667 5.525 4.532 1.00 96.31 262 GLU A CA 1
ATOM 2114 C C . GLU A 1 262 ? -16.593 4.498 5.205 1.00 96.31 262 GLU A C 1
ATOM 2116 O O . GLU A 1 262 ? -17.511 3.978 4.570 1.00 96.31 262 GLU A O 1
ATOM 2121 N N . SER A 1 263 ? -16.434 4.258 6.512 1.00 95.44 263 SER A N 1
ATOM 2122 C CA . SER A 1 263 ? -17.341 3.383 7.267 1.00 95.44 263 SER A CA 1
ATOM 2123 C C . SER A 1 263 ? -18.780 3.921 7.302 1.00 95.44 263 SER A C 1
ATOM 2125 O O . SER A 1 263 ? -19.727 3.149 7.140 1.00 95.44 263 SER A O 1
ATOM 2127 N N . LEU A 1 264 ? -18.969 5.241 7.447 1.00 95.25 264 LEU A N 1
ATOM 2128 C CA . LEU A 1 264 ? -20.296 5.866 7.429 1.00 95.25 264 LEU A CA 1
ATOM 2129 C C . LEU A 1 264 ? -20.950 5.772 6.046 1.00 95.25 264 LEU A C 1
ATOM 2131 O O . LEU A 1 264 ? -22.137 5.457 5.967 1.00 95.25 264 LEU A O 1
ATOM 2135 N N . LYS A 1 265 ? -20.188 6.007 4.968 1.00 94.75 265 LYS A N 1
ATOM 2136 C CA . LYS A 1 265 ? -20.675 5.838 3.588 1.00 94.75 265 LYS A CA 1
ATOM 2137 C C . LYS A 1 265 ? -21.170 4.415 3.362 1.00 94.75 265 LYS A C 1
ATOM 2139 O O . LYS A 1 265 ? -22.315 4.224 2.974 1.00 94.75 265 LYS A O 1
ATOM 2144 N N . MET A 1 266 ? -20.359 3.414 3.709 1.00 95.25 266 MET A N 1
ATOM 2145 C CA . MET A 1 266 ? -20.759 2.012 3.564 1.00 95.25 266 MET A CA 1
ATOM 2146 C C . MET A 1 266 ? -21.972 1.658 4.431 1.00 95.25 266 MET A C 1
ATOM 2148 O O . MET A 1 266 ? -22.853 0.931 3.976 1.00 95.25 266 MET A O 1
ATOM 2152 N N . TYR A 1 267 ? -22.050 2.165 5.666 1.00 94.81 267 TYR A N 1
ATOM 2153 C CA . TYR A 1 267 ? -23.231 1.994 6.517 1.00 94.81 267 TYR A CA 1
ATOM 2154 C C . TYR A 1 267 ? -24.487 2.528 5.818 1.00 94.81 267 TYR A C 1
ATOM 2156 O O . TYR A 1 267 ? -25.462 1.784 5.690 1.00 94.81 267 TYR A O 1
ATOM 2164 N N . ALA A 1 268 ? -24.439 3.764 5.310 1.00 93.75 268 ALA A N 1
ATOM 2165 C CA . ALA A 1 268 ? -25.553 4.402 4.614 1.00 93.75 268 ALA A CA 1
ATOM 2166 C C . ALA A 1 268 ? -25.947 3.641 3.337 1.00 93.75 268 ALA A C 1
ATOM 2168 O O . ALA A 1 268 ? -27.107 3.258 3.195 1.00 93.75 268 ALA A O 1
ATOM 2169 N N . ASP A 1 269 ? -24.981 3.334 2.470 1.00 94.50 269 ASP A N 1
ATOM 2170 C CA . ASP A 1 269 ? -25.206 2.637 1.196 1.00 94.50 269 ASP A CA 1
ATOM 2171 C C . ASP A 1 269 ? -25.689 1.192 1.389 1.00 94.50 269 ASP A C 1
ATOM 2173 O O . ASP A 1 269 ? -26.362 0.611 0.535 1.00 94.50 269 ASP A O 1
ATOM 2177 N N . SER A 1 270 ? -25.349 0.580 2.524 1.00 94.94 270 SER A N 1
ATOM 2178 C CA . SER A 1 270 ? -25.825 -0.754 2.885 1.00 94.94 270 SER A CA 1
ATOM 2179 C C . SER A 1 270 ? -27.204 -0.761 3.549 1.00 94.94 270 SER A C 1
ATOM 2181 O O . SER A 1 270 ? -27.698 -1.852 3.845 1.00 94.94 270 SER A O 1
ATOM 2183 N N . GLU A 1 271 ? -27.803 0.408 3.798 1.00 94.69 271 GLU A N 1
ATOM 2184 C CA . GLU A 1 271 ? -29.020 0.584 4.604 1.00 94.69 271 GLU A CA 1
ATOM 2185 C C . GLU A 1 271 ? -28.864 0.007 6.026 1.00 94.69 271 GLU A C 1
ATOM 2187 O O . GLU A 1 271 ? -29.759 -0.632 6.577 1.00 94.69 271 GLU A O 1
ATOM 2192 N N . GLY A 1 272 ? -27.679 0.189 6.617 1.00 92.44 272 GLY A N 1
ATOM 2193 C CA . GLY A 1 272 ? -27.344 -0.272 7.966 1.00 92.44 272 GLY A CA 1
ATOM 2194 C C . GLY A 1 272 ? -27.023 -1.764 8.094 1.00 92.44 272 GLY A C 1
ATOM 2195 O O . GLY A 1 272 ? -26.891 -2.263 9.210 1.00 92.44 272 GLY A O 1
ATOM 2196 N N . ARG A 1 273 ? -26.872 -2.498 6.981 1.00 93.56 273 ARG A N 1
ATOM 2197 C CA . ARG A 1 273 ? -26.458 -3.915 7.004 1.00 93.56 273 ARG A CA 1
ATOM 2198 C C . ARG A 1 273 ? -24.998 -4.113 7.405 1.00 93.56 273 ARG A C 1
ATOM 2200 O O . ARG A 1 273 ? -24.662 -5.175 7.926 1.00 93.56 273 ARG A O 1
ATOM 2207 N N . VAL A 1 274 ? -24.127 -3.140 7.134 1.00 94.62 274 VAL A N 1
ATOM 2208 C CA . VAL A 1 274 ? -22.765 -3.114 7.689 1.00 94.62 274 VAL A CA 1
ATOM 2209 C C . VAL A 1 274 ? -22.716 -2.157 8.863 1.00 94.62 274 VAL A C 1
ATOM 2211 O O . VAL A 1 274 ? -23.415 -1.153 8.870 1.00 94.62 274 VAL A O 1
ATOM 2214 N N . GLN A 1 275 ? -21.889 -2.457 9.856 1.00 91.88 275 GLN A N 1
ATOM 2215 C CA . GLN A 1 275 ? -21.812 -1.679 11.085 1.00 91.88 275 GLN A CA 1
ATOM 2216 C C . GLN A 1 275 ? -20.880 -0.471 10.914 1.00 91.88 275 GLN A C 1
ATOM 2218 O O . GLN A 1 275 ? -19.778 -0.597 10.384 1.00 91.88 275 GLN A O 1
ATOM 2223 N N . PHE A 1 276 ? -21.309 0.706 11.376 1.00 91.75 276 PHE A N 1
ATOM 2224 C CA . PHE A 1 276 ? -20.500 1.927 11.284 1.00 91.75 276 PHE A CA 1
ATOM 2225 C C . PHE A 1 276 ? -19.401 1.971 12.361 1.00 91.75 276 PHE A C 1
ATOM 2227 O O . PHE A 1 276 ? -18.225 2.175 12.051 1.00 91.75 276 PHE A O 1
ATOM 2234 N N . LEU A 1 277 ? -19.785 1.767 13.625 1.00 91.62 277 LEU A N 1
ATOM 2235 C CA . LEU A 1 277 ? -18.914 1.909 14.794 1.00 91.62 277 LEU A CA 1
ATOM 2236 C C . LEU A 1 277 ? -18.784 0.596 15.560 1.00 91.62 277 LEU A C 1
ATOM 2238 O O . LEU A 1 277 ? -19.747 -0.174 15.594 1.00 91.62 277 LEU A O 1
ATOM 2242 N N . PRO A 1 278 ? -17.636 0.355 16.215 1.00 89.19 278 PRO A N 1
ATOM 2243 C CA . PRO A 1 278 ? -17.480 -0.818 17.052 1.00 89.19 278 PRO A CA 1
ATOM 2244 C C . PRO A 1 278 ? -18.484 -0.807 18.201 1.00 89.19 278 PRO A C 1
ATOM 2246 O O . PRO A 1 278 ? -18.746 0.241 18.799 1.00 89.19 278 PRO A O 1
ATOM 2249 N N . ASP A 1 279 ? -19.033 -1.976 18.517 1.00 85.00 279 ASP A N 1
ATOM 2250 C CA . ASP A 1 279 ? -19.844 -2.155 19.718 1.00 85.00 279 ASP A CA 1
ATOM 2251 C C . ASP A 1 279 ? -18.988 -2.571 20.925 1.00 85.00 279 ASP A C 1
ATOM 2253 O O . ASP A 1 279 ? -17.775 -2.782 20.840 1.00 85.00 279 ASP A O 1
ATOM 2257 N N . GLY A 1 280 ? -19.624 -2.610 22.098 1.00 79.50 280 GLY A N 1
ATOM 2258 C CA . GLY A 1 280 ? -18.936 -2.868 23.359 1.00 79.50 280 GLY A CA 1
ATOM 2259 C C . GLY A 1 280 ? -18.362 -4.279 23.484 1.00 79.50 280 GLY A C 1
ATOM 2260 O O . GLY A 1 280 ? -17.339 -4.434 24.150 1.00 79.50 280 GLY A O 1
ATOM 2261 N N . GLU A 1 281 ? -18.987 -5.286 22.871 1.00 83.75 281 GLU A N 1
ATOM 2262 C CA . GLU A 1 281 ? -18.519 -6.674 22.953 1.00 83.75 281 GLU A CA 1
ATOM 2263 C C . GLU A 1 281 ? -17.375 -6.910 21.968 1.00 83.75 281 GLU A C 1
ATOM 2265 O O . GLU A 1 281 ? -16.314 -7.372 22.385 1.00 83.75 281 GLU A O 1
ATOM 2270 N N . GLU A 1 282 ? -17.513 -6.452 20.719 1.00 83.75 282 GLU A N 1
ATOM 2271 C CA . GLU A 1 282 ? -16.436 -6.491 19.724 1.00 83.75 282 GLU A CA 1
ATOM 2272 C C . GLU A 1 282 ? -15.154 -5.838 20.260 1.00 83.75 282 GLU A C 1
ATOM 2274 O O . GLU A 1 282 ? -14.059 -6.394 20.153 1.00 83.75 282 GLU A O 1
ATOM 2279 N N . ASN A 1 283 ? -15.285 -4.659 20.876 1.00 83.44 283 ASN A N 1
ATOM 2280 C CA . ASN A 1 283 ? -14.152 -3.932 21.436 1.00 83.44 283 ASN A CA 1
ATOM 2281 C C . ASN A 1 283 ? -13.451 -4.732 22.551 1.00 83.44 283 ASN A C 1
ATOM 2283 O O . ASN A 1 283 ? -12.224 -4.823 22.576 1.00 83.44 283 ASN A O 1
ATOM 2287 N N . LYS A 1 284 ? -14.213 -5.348 23.468 1.00 83.00 284 LYS A N 1
ATOM 2288 C CA . LYS A 1 284 ? -13.644 -6.184 24.540 1.00 83.00 284 LYS A CA 1
ATOM 2289 C C . LYS A 1 284 ? -12.917 -7.400 23.973 1.00 83.00 284 LYS A C 1
ATOM 2291 O O . LYS A 1 284 ? -11.776 -7.644 24.362 1.00 83.00 284 LYS A O 1
ATOM 2296 N N . GLU A 1 285 ? -13.549 -8.127 23.055 1.00 85.62 285 GLU A N 1
ATOM 2297 C CA . GLU A 1 285 ? -12.981 -9.331 22.442 1.00 85.62 285 GLU A CA 1
ATOM 2298 C C . GLU A 1 285 ? -11.680 -9.022 21.693 1.00 85.62 285 GLU A C 1
ATOM 2300 O O . GLU A 1 285 ? -10.662 -9.689 21.893 1.00 85.62 285 GLU A O 1
ATOM 2305 N N . ALA A 1 286 ? -11.685 -7.976 20.866 1.00 84.25 286 ALA A N 1
ATOM 2306 C CA . ALA A 1 286 ? -10.539 -7.593 20.049 1.00 84.25 286 ALA A CA 1
ATOM 2307 C C . ALA A 1 286 ? -9.346 -7.102 20.885 1.00 84.25 286 ALA A C 1
ATOM 2309 O O . ALA A 1 286 ? -8.200 -7.433 20.563 1.00 84.25 286 ALA A O 1
ATOM 2310 N N . LEU A 1 287 ? -9.593 -6.339 21.957 1.00 84.75 287 LEU A N 1
ATOM 2311 C CA . LEU A 1 287 ? -8.542 -5.894 22.878 1.00 84.75 287 LEU A CA 1
ATOM 2312 C C . LEU A 1 287 ? -7.985 -7.057 23.702 1.00 84.75 287 LEU A C 1
ATOM 2314 O O . LEU A 1 287 ? -6.766 -7.188 23.815 1.00 84.75 287 LEU A O 1
ATOM 2318 N N . GLN A 1 288 ? -8.853 -7.943 24.202 1.00 86.62 288 GLN A N 1
ATOM 2319 C CA . GLN A 1 288 ? -8.434 -9.142 24.927 1.00 86.62 288 GLN A CA 1
ATOM 2320 C C . GLN A 1 288 ? -7.561 -10.047 24.049 1.00 86.62 288 GLN A C 1
ATOM 2322 O O . GLN A 1 288 ? -6.495 -10.478 24.488 1.00 86.62 288 GLN A O 1
ATOM 2327 N N . ALA A 1 289 ? -7.974 -10.300 22.804 1.00 82.94 289 ALA A N 1
ATOM 2328 C CA . ALA A 1 289 ? -7.213 -11.111 21.856 1.00 82.94 289 ALA A CA 1
ATOM 2329 C C . ALA A 1 289 ? -5.837 -10.505 21.521 1.00 82.94 289 ALA A C 1
ATOM 2331 O O . ALA A 1 289 ? -4.889 -11.244 21.268 1.00 82.94 289 ALA A O 1
ATOM 2332 N N . ALA A 1 290 ? -5.717 -9.175 21.554 1.00 81.44 290 ALA A N 1
ATOM 2333 C CA . ALA A 1 290 ? -4.462 -8.458 21.331 1.00 81.44 290 ALA A CA 1
ATOM 2334 C C . ALA A 1 290 ? -3.613 -8.276 22.607 1.00 81.44 290 ALA A C 1
ATOM 2336 O O . ALA A 1 290 ? -2.537 -7.685 22.540 1.00 81.44 290 ALA A O 1
ATOM 2337 N N . GLY A 1 291 ? -4.078 -8.744 23.774 1.00 83.19 291 GLY A N 1
ATOM 2338 C CA . GLY A 1 291 ? -3.391 -8.534 25.054 1.00 83.19 291 GLY A CA 1
ATOM 2339 C C . GLY A 1 291 ? -3.351 -7.066 25.501 1.00 83.19 291 GLY A C 1
ATOM 2340 O O . GLY A 1 291 ? -2.455 -6.672 26.248 1.00 83.19 291 GLY A O 1
ATOM 2341 N N . LEU A 1 292 ? -4.297 -6.247 25.034 1.00 78.06 292 LEU A N 1
ATOM 2342 C CA . LEU A 1 292 ? -4.392 -4.822 25.338 1.00 78.06 292 LEU A CA 1
ATOM 2343 C C . LEU A 1 292 ? -5.453 -4.569 26.414 1.00 78.06 292 LEU A C 1
ATOM 2345 O O . LEU A 1 292 ? -6.545 -5.133 26.385 1.00 78.06 292 LEU A O 1
ATOM 2349 N N . ASN A 1 293 ? -5.149 -3.674 27.355 1.00 69.94 293 ASN A N 1
ATOM 2350 C CA . ASN A 1 293 ? -6.112 -3.233 28.363 1.00 69.94 293 ASN A CA 1
ATOM 2351 C C . ASN A 1 293 ? -6.893 -2.012 27.867 1.00 69.94 293 ASN A C 1
ATOM 2353 O O . ASN A 1 293 ? -6.316 -1.093 27.280 1.00 69.94 293 ASN A O 1
ATOM 2357 N N . GLN A 1 294 ? -8.192 -1.964 28.174 1.00 64.88 294 GLN A N 1
ATOM 2358 C CA . GLN A 1 294 ? -9.005 -0.771 27.947 1.00 64.88 294 GLN A CA 1
ATOM 2359 C C . GLN A 1 294 ? -8.476 0.401 28.781 1.00 64.88 294 GLN A C 1
ATOM 2361 O O . GLN A 1 294 ? -8.636 0.430 30.001 1.00 64.88 294 GLN A O 1
ATOM 2366 N N . ASN A 1 295 ? -7.941 1.427 28.121 1.00 53.50 295 ASN A N 1
ATOM 2367 C CA . ASN A 1 295 ? -7.905 2.766 28.701 1.00 53.50 295 ASN A CA 1
ATOM 2368 C C . ASN A 1 295 ? -9.233 3.443 28.379 1.00 53.50 295 ASN A C 1
ATOM 2370 O O . ASN A 1 295 ? -9.383 4.070 27.338 1.00 53.50 295 ASN A O 1
ATOM 2374 N N . ASN A 1 296 ? -10.195 3.240 29.278 1.00 47.88 296 ASN A N 1
ATOM 2375 C CA . ASN A 1 296 ? -11.570 3.733 29.239 1.00 47.88 296 ASN A CA 1
ATOM 2376 C C . ASN A 1 296 ? -11.690 5.142 28.607 1.00 47.88 296 ASN A C 1
ATOM 2378 O O . ASN A 1 296 ? -11.438 6.146 29.287 1.00 47.88 296 ASN A O 1
ATOM 2382 N N . PRO A 1 297 ? -12.139 5.285 27.347 1.00 45.94 297 PRO A N 1
ATOM 2383 C CA . PRO A 1 297 ? -12.809 6.506 26.957 1.00 45.94 297 PRO A CA 1
ATOM 2384 C C . PRO A 1 297 ? -14.199 6.395 27.580 1.00 45.94 297 PRO A C 1
ATOM 2386 O O . PRO A 1 297 ? -14.938 5.472 27.253 1.00 45.94 297 PRO A O 1
ATOM 2389 N N . ASN A 1 298 ? -14.510 7.284 28.532 1.00 43.31 298 ASN A N 1
ATOM 2390 C CA . ASN A 1 298 ? -15.847 7.441 29.123 1.00 43.31 298 ASN A CA 1
ATOM 2391 C C . ASN A 1 298 ? -16.935 7.111 28.090 1.00 43.31 298 ASN A C 1
ATOM 2393 O O . ASN A 1 298 ? -16.773 7.550 26.949 1.00 43.31 298 ASN A O 1
ATOM 2397 N N . GLU A 1 299 ? -17.991 6.393 28.510 1.00 45.25 299 GLU A N 1
ATOM 2398 C CA . GLU A 1 299 ? -19.223 6.155 27.739 1.00 45.25 299 GLU A CA 1
ATOM 2399 C C . GLU A 1 299 ? -19.387 7.226 26.665 1.00 45.25 299 GLU A C 1
ATOM 2401 O O . GLU A 1 299 ? -19.412 8.415 27.003 1.00 45.25 299 GLU A O 1
ATOM 2406 N N . LEU A 1 300 ? -19.394 6.818 25.389 1.00 50.72 300 LEU A N 1
ATOM 2407 C CA . LEU A 1 300 ? -19.622 7.719 24.265 1.00 50.72 300 LEU A CA 1
ATOM 2408 C C . LEU A 1 300 ? -20.971 8.410 24.489 1.00 50.72 300 LEU A C 1
ATOM 2410 O O . LEU A 1 300 ? -22.015 7.922 24.066 1.00 50.72 300 LEU A O 1
ATOM 2414 N N . ILE A 1 301 ? -20.964 9.550 25.174 1.00 46.50 301 ILE A N 1
ATOM 2415 C CA . ILE A 1 301 ? -22.113 10.434 25.215 1.00 46.50 301 ILE A CA 1
ATOM 2416 C C . ILE A 1 301 ? -22.096 11.112 23.853 1.00 46.50 301 ILE A C 1
ATOM 2418 O O . ILE A 1 301 ? -21.417 12.121 23.653 1.00 46.50 301 ILE A O 1
ATOM 2422 N N . PHE A 1 302 ? -22.791 10.487 22.902 1.00 49.06 302 PHE A N 1
ATOM 2423 C CA . PHE A 1 302 ? -23.167 11.094 21.636 1.00 49.06 302 PHE A CA 1
ATOM 2424 C C . PHE A 1 302 ? -24.003 12.331 21.954 1.00 49.06 302 PHE A C 1
ATOM 2426 O O . PHE A 1 302 ? -25.212 12.258 22.152 1.00 49.06 302 PHE A O 1
ATOM 2433 N N . HIS A 1 303 ? -23.351 13.482 22.043 1.00 50.41 303 HIS A N 1
ATOM 2434 C CA . HIS A 1 303 ? -24.036 14.725 21.753 1.00 50.41 303 HIS A CA 1
ATOM 2435 C C . HIS A 1 303 ? -23.992 14.884 20.241 1.00 50.41 303 HIS A C 1
ATOM 2437 O O . HIS A 1 303 ? -22.896 14.981 19.699 1.00 50.41 303 HIS A O 1
ATOM 2443 N N . GLU A 1 304 ? -25.172 14.804 19.618 1.00 58.72 304 GLU A N 1
ATOM 2444 C CA . GLU A 1 304 ? -25.515 15.197 18.242 1.00 58.72 304 GLU A CA 1
ATOM 2445 C C . GLU A 1 304 ? -24.308 15.732 17.455 1.00 58.72 304 GLU A C 1
ATOM 2447 O O . GLU A 1 304 ? -23.998 16.923 17.481 1.00 58.72 304 GLU A O 1
ATOM 2452 N N . MET A 1 305 ? -23.558 14.816 16.836 1.00 76.19 305 MET A N 1
ATOM 2453 C CA . MET A 1 305 ? -22.473 15.170 15.931 1.00 76.19 305 MET A CA 1
ATOM 2454 C C . MET A 1 305 ? -23.029 15.171 14.515 1.00 76.19 305 MET A C 1
ATOM 2456 O O . MET A 1 305 ? -23.433 14.120 14.019 1.00 76.19 305 MET A O 1
ATOM 2460 N N . ASP A 1 306 ? -23.006 16.329 13.867 1.00 84.38 306 ASP A N 1
ATOM 2461 C CA . ASP A 1 306 ? -23.325 16.445 12.448 1.00 84.38 306 ASP A CA 1
ATOM 2462 C C . ASP A 1 306 ? -22.134 15.931 11.629 1.00 84.38 306 ASP A C 1
ATOM 2464 O O . ASP A 1 306 ? -21.119 16.611 11.472 1.00 84.38 306 ASP A O 1
ATOM 2468 N N . LEU A 1 307 ? -22.231 14.679 11.174 1.00 90.06 307 LEU A N 1
ATOM 2469 C CA . LEU A 1 307 ? -21.215 14.024 10.352 1.00 90.06 307 LEU A CA 1
ATOM 2470 C C . LEU A 1 307 ? -21.585 14.141 8.875 1.00 90.06 307 LEU A C 1
ATOM 2472 O O . LEU A 1 307 ? -22.670 13.732 8.457 1.00 90.06 307 LEU A O 1
ATOM 2476 N N . HIS A 1 308 ? -20.654 14.648 8.075 1.00 90.62 308 HIS A N 1
ATOM 2477 C CA . HIS A 1 308 ? -20.837 14.849 6.644 1.00 90.62 308 HIS A CA 1
ATOM 2478 C C . HIS A 1 308 ? -19.768 14.060 5.882 1.00 90.62 308 HIS A C 1
ATOM 2480 O O . HIS A 1 308 ? -18.602 14.441 5.942 1.00 90.62 308 HIS A O 1
ATOM 2486 N N . PRO A 1 309 ? -20.121 12.986 5.149 1.00 86.88 309 PRO A N 1
ATOM 2487 C CA . PRO A 1 309 ? -19.152 12.149 4.430 1.00 86.88 309 PRO A CA 1
ATOM 2488 C C . PRO A 1 309 ? -18.193 12.902 3.492 1.00 86.88 309 PRO A C 1
ATOM 2490 O O . PRO A 1 309 ? -17.062 12.455 3.291 1.00 86.88 309 PRO A O 1
ATOM 2493 N N . ASP A 1 310 ? -18.629 14.044 2.956 1.00 87.62 310 ASP A N 1
ATOM 2494 C CA . ASP A 1 310 ? -17.851 14.895 2.047 1.00 87.62 310 ASP A CA 1
ATOM 2495 C C . ASP A 1 310 ? -16.980 15.941 2.769 1.00 87.62 310 ASP A C 1
ATOM 2497 O O . ASP A 1 310 ? -16.145 16.591 2.142 1.00 87.62 310 ASP A O 1
ATOM 2501 N N . ASP A 1 311 ? -17.137 16.090 4.088 1.00 94.38 311 ASP A N 1
ATOM 2502 C CA . ASP A 1 311 ? -16.312 16.946 4.938 1.00 94.38 311 ASP A CA 1
ATOM 2503 C C . ASP A 1 311 ? -15.613 16.108 6.013 1.00 94.38 311 ASP A C 1
ATOM 2505 O O . ASP A 1 311 ? -16.161 15.783 7.069 1.00 94.38 311 ASP A O 1
ATOM 2509 N N . ILE A 1 312 ? -14.351 15.781 5.751 1.00 94.62 312 ILE A N 1
ATOM 2510 C CA . ILE A 1 312 ? -13.524 14.956 6.638 1.00 94.62 312 ILE A CA 1
ATOM 2511 C C . ILE A 1 312 ? -13.316 15.639 8.000 1.00 94.62 312 ILE A C 1
ATOM 2513 O O . ILE A 1 312 ? -13.160 14.946 9.010 1.00 94.62 312 ILE A O 1
ATOM 2517 N N . GLU A 1 313 ? -13.345 16.975 8.071 1.00 94.94 313 GLU A N 1
ATOM 2518 C CA . GLU A 1 313 ? -13.150 17.689 9.336 1.00 94.94 313 GLU A CA 1
ATOM 2519 C C . GLU A 1 313 ? -14.331 17.500 10.296 1.00 94.94 313 GLU A C 1
ATOM 2521 O O . GLU A 1 313 ? -14.124 17.498 11.514 1.00 94.94 313 GLU A O 1
ATOM 2526 N N . SER A 1 314 ? -15.535 17.233 9.773 1.00 94.44 314 SER A N 1
ATOM 2527 C CA . SER A 1 314 ? -16.715 16.893 10.583 1.00 94.44 314 SER A CA 1
ATOM 2528 C C . SER A 1 314 ? -16.491 15.653 11.467 1.00 94.44 314 SER A C 1
ATOM 2530 O O . SER A 1 314 ? -17.035 15.556 12.568 1.00 94.44 314 SER A O 1
ATOM 2532 N N . PHE A 1 315 ? -15.595 14.744 11.061 1.00 95.19 315 PHE A N 1
ATOM 2533 C CA . PHE A 1 315 ? -15.241 13.536 11.812 1.00 95.19 315 PHE A CA 1
ATOM 2534 C C . PHE A 1 315 ? -14.103 13.736 12.820 1.00 95.19 315 PHE A C 1
ATOM 2536 O O . PHE A 1 315 ? -13.852 12.847 13.641 1.00 95.19 315 PHE A O 1
ATOM 2543 N N . TYR A 1 316 ? -13.400 14.874 12.805 1.00 94.81 316 TYR A N 1
ATOM 2544 C CA . TYR A 1 316 ? -12.271 15.110 13.711 1.00 94.81 316 TYR A CA 1
ATOM 2545 C C . TYR A 1 316 ? -12.612 14.971 15.198 1.00 94.81 316 TYR A C 1
ATOM 2547 O O . TYR A 1 316 ? -11.785 14.387 15.905 1.00 94.81 316 TYR A O 1
ATOM 2555 N N . PRO A 1 317 ? -13.775 15.419 15.713 1.00 91.81 317 PRO A N 1
ATOM 2556 C CA . PRO A 1 317 ? -14.064 15.241 17.129 1.00 91.81 317 PRO A CA 1
ATOM 2557 C C . PRO A 1 317 ? -14.187 13.757 17.504 1.00 91.81 317 PRO A C 1
ATOM 2559 O O . PRO A 1 317 ? -13.669 13.355 18.544 1.00 91.81 317 PRO A O 1
ATOM 2562 N N . LEU A 1 318 ? -14.786 12.932 16.636 1.00 91.00 318 LEU A N 1
ATOM 2563 C CA . LEU A 1 318 ? -14.950 11.494 16.861 1.00 91.00 318 LEU A CA 1
ATOM 2564 C C . LEU A 1 318 ? -13.607 10.766 16.747 1.00 91.00 318 LEU A C 1
ATOM 2566 O O . LEU A 1 318 ? -13.260 9.964 17.611 1.00 91.00 318 LEU A O 1
ATOM 2570 N N . ALA A 1 319 ? -12.790 11.117 15.752 1.00 93.56 319 ALA A N 1
ATOM 2571 C CA . ALA A 1 319 ? -11.413 10.642 15.655 1.00 93.56 319 ALA A CA 1
ATOM 2572 C C . ALA A 1 319 ? -10.608 10.977 16.927 1.00 93.56 319 ALA A C 1
ATOM 2574 O O . ALA A 1 319 ? -9.965 10.105 17.506 1.00 93.56 319 ALA A O 1
ATOM 2575 N N . GLU A 1 320 ? -10.691 12.217 17.422 1.00 91.69 320 GLU A N 1
ATOM 2576 C CA . GLU A 1 320 ? -10.036 12.654 18.662 1.00 91.69 320 GLU A CA 1
ATOM 2577 C C . GLU A 1 320 ? -10.545 11.905 19.909 1.00 91.69 320 GLU A C 1
ATOM 2579 O O . GLU A 1 320 ? -9.812 11.797 20.896 1.00 91.69 320 GLU A O 1
ATOM 2584 N N . MET A 1 321 ? -11.772 11.373 19.906 1.00 88.19 321 MET A N 1
ATOM 2585 C CA . MET A 1 321 ? -12.247 10.492 20.980 1.00 88.19 321 MET A CA 1
ATOM 2586 C C . MET A 1 321 ? -11.468 9.174 20.988 1.00 88.19 321 MET A C 1
ATOM 2588 O O . MET A 1 321 ? -10.926 8.816 22.035 1.00 88.19 321 MET A O 1
ATOM 2592 N N . TYR A 1 322 ? -11.337 8.516 19.831 1.00 89.62 322 TYR A N 1
ATOM 2593 C CA . TYR A 1 322 ? -10.599 7.253 19.683 1.00 89.62 322 TYR A CA 1
ATOM 2594 C C . TYR A 1 322 ? -9.084 7.400 19.875 1.00 89.62 322 TYR A C 1
ATOM 2596 O O . TYR A 1 322 ? -8.438 6.495 20.397 1.00 89.62 322 TYR A O 1
ATOM 2604 N N . MET A 1 323 ? -8.508 8.562 19.548 1.00 89.94 323 MET A N 1
ATOM 2605 C CA . MET A 1 323 ? -7.100 8.864 19.849 1.00 89.94 323 MET A CA 1
ATOM 2606 C C . MET A 1 323 ? -6.775 8.850 21.355 1.00 89.94 323 MET A C 1
ATOM 2608 O O . MET A 1 323 ? -5.600 8.797 21.725 1.00 89.94 323 MET A O 1
ATOM 2612 N N . GLY A 1 324 ? -7.776 8.975 22.234 1.00 85.50 324 GLY A N 1
ATOM 2613 C CA . GLY A 1 324 ? -7.561 9.064 23.677 1.00 85.50 324 GLY A CA 1
ATOM 2614 C C . GLY A 1 324 ? -6.657 10.243 24.051 1.00 85.50 324 GLY A C 1
ATOM 2615 O O . GLY A 1 324 ? -6.873 11.375 23.609 1.00 85.50 324 GLY A O 1
ATOM 2616 N N . ASP A 1 325 ? -5.624 9.988 24.854 1.00 86.62 325 ASP A N 1
ATOM 2617 C CA . ASP A 1 325 ? -4.683 11.019 25.307 1.00 86.62 325 ASP A CA 1
ATOM 2618 C C . ASP A 1 325 ? -3.783 11.558 24.188 1.00 86.62 325 ASP A C 1
ATOM 2620 O O . ASP A 1 325 ? -3.317 12.697 24.274 1.00 86.62 325 ASP A O 1
ATOM 2624 N N . GLN A 1 326 ? -3.603 10.815 23.089 1.00 88.62 326 GLN A N 1
ATOM 2625 C CA . GLN A 1 326 ? -2.762 11.252 21.970 1.00 88.62 326 GLN A CA 1
ATOM 2626 C C . GLN A 1 326 ? -3.273 12.546 21.324 1.00 88.62 326 GLN A C 1
ATOM 2628 O O . GLN A 1 326 ? -2.483 13.342 20.812 1.00 88.62 326 GLN A O 1
ATOM 2633 N N . ARG A 1 327 ? -4.582 12.838 21.416 1.00 89.94 327 ARG A N 1
ATOM 2634 C CA . ARG A 1 327 ? -5.132 14.118 20.939 1.00 89.94 327 ARG A CA 1
ATOM 2635 C C . ARG A 1 327 ? -4.516 15.319 21.656 1.00 89.94 327 ARG A C 1
ATOM 2637 O O . ARG A 1 327 ? -4.538 16.418 21.115 1.00 89.94 327 ARG A O 1
ATOM 2644 N N . MET A 1 328 ? -4.003 15.154 22.879 1.00 90.38 328 MET A N 1
ATOM 2645 C CA . MET A 1 328 ? -3.437 16.262 23.657 1.00 90.38 328 MET A CA 1
ATOM 2646 C C . MET A 1 328 ? -2.167 16.829 23.022 1.00 90.38 328 MET A C 1
ATOM 2648 O O . MET A 1 328 ? -1.864 18.000 23.246 1.00 90.38 328 MET A O 1
ATOM 2652 N N . ALA A 1 329 ? -1.483 16.041 22.188 1.00 91.75 329 ALA A N 1
ATOM 2653 C CA . ALA A 1 329 ? -0.364 16.503 21.377 1.00 91.75 329 ALA A CA 1
ATOM 2654 C C . ALA A 1 329 ? -0.808 17.415 20.212 1.00 91.75 329 ALA A C 1
ATOM 2656 O O . ALA A 1 329 ? 0.000 18.180 19.690 1.00 91.75 329 ALA A O 1
ATOM 2657 N N . ILE A 1 330 ? -2.098 17.418 19.847 1.00 92.19 330 ILE A N 1
ATOM 2658 C CA . ILE A 1 330 ? -2.665 18.409 18.928 1.00 92.19 330 ILE A CA 1
ATOM 2659 C C . ILE A 1 330 ? -2.867 19.727 19.682 1.00 92.19 330 ILE A C 1
ATOM 2661 O O . ILE A 1 330 ? -3.506 19.797 20.744 1.00 92.19 330 ILE A O 1
ATOM 2665 N N . SER A 1 331 ? -2.364 20.813 19.088 1.00 92.12 331 SER A N 1
ATOM 2666 C CA . SER A 1 331 ? -2.505 22.155 19.656 1.00 92.12 331 SER A CA 1
ATOM 2667 C C . SER A 1 331 ? -3.969 22.469 19.992 1.00 92.12 331 SER A C 1
ATOM 2669 O O . SER A 1 331 ? -4.885 22.175 19.222 1.00 92.12 331 SER A O 1
ATOM 2671 N N . ARG A 1 332 ? -4.207 23.120 21.136 1.00 88.06 332 ARG A N 1
ATOM 2672 C CA . ARG A 1 332 ? -5.567 23.409 21.628 1.00 88.06 332 ARG A CA 1
ATOM 2673 C C . ARG A 1 332 ? -6.435 24.178 20.622 1.00 88.06 332 ARG A C 1
ATOM 2675 O O . ARG A 1 332 ? -7.643 23.998 20.636 1.00 88.06 332 ARG A O 1
ATOM 2682 N N . ARG A 1 333 ? -5.833 25.015 19.768 1.00 88.62 333 ARG A N 1
ATOM 2683 C CA . ARG A 1 333 ? -6.541 25.770 18.716 1.00 88.62 333 ARG A CA 1
ATOM 2684 C C . ARG A 1 333 ? -7.018 24.890 17.556 1.00 88.62 333 ARG A C 1
ATOM 2686 O O . ARG A 1 333 ? -7.995 25.248 16.919 1.00 88.62 333 ARG A O 1
ATOM 2693 N N . LYS A 1 334 ? -6.326 23.778 17.281 1.00 91.88 334 LYS A N 1
ATOM 2694 C CA . LYS A 1 334 ? -6.660 22.833 16.202 1.00 91.88 334 LYS A CA 1
ATOM 2695 C C . LYS A 1 334 ? -7.527 21.661 16.666 1.00 91.88 334 LYS A C 1
ATOM 2697 O O . LYS A 1 334 ? -8.050 20.942 15.819 1.00 91.88 334 LYS A O 1
ATOM 2702 N N . ARG A 1 335 ? -7.633 21.426 17.978 1.00 90.94 335 ARG A N 1
ATOM 2703 C CA . ARG A 1 335 ? -8.504 20.387 18.537 1.00 90.94 335 ARG A CA 1
ATOM 2704 C C . ARG A 1 335 ? -9.965 20.758 18.365 1.00 90.94 335 ARG A C 1
ATOM 2706 O O . ARG A 1 335 ? -10.364 21.883 18.664 1.00 90.94 335 ARG A O 1
ATOM 2713 N N . THR A 1 336 ? -10.740 19.783 17.923 1.00 89.75 336 THR A N 1
ATOM 2714 C CA . THR A 1 336 ? -12.153 19.953 17.575 1.00 89.75 336 THR A CA 1
ATOM 2715 C C . THR A 1 336 ? -13.075 19.336 18.623 1.00 89.75 336 THR A C 1
ATOM 2717 O O . THR A 1 336 ? -14.177 19.843 18.834 1.00 89.75 336 THR A O 1
ATOM 2720 N N . LEU A 1 337 ? -12.609 18.324 19.368 1.00 85.50 337 LEU A N 1
ATOM 2721 C CA . LEU A 1 337 ? -13.385 17.704 20.435 1.00 85.50 337 LEU A CA 1
ATOM 2722 C C . LEU A 1 337 ? -13.541 18.642 21.638 1.00 85.50 337 LEU A C 1
ATOM 2724 O O . LEU A 1 337 ? -12.585 18.959 22.357 1.00 85.50 337 LEU A O 1
ATOM 2728 N N . LYS A 1 338 ? -14.788 19.039 21.899 1.00 80.44 338 LYS A N 1
ATOM 2729 C CA . LYS A 1 338 ? -15.182 19.831 23.066 1.00 80.44 338 LYS A CA 1
ATOM 2730 C C . LYS A 1 338 ? -15.798 18.914 24.118 1.00 80.44 338 LYS A C 1
ATOM 2732 O O . LYS A 1 338 ? -16.955 18.534 24.016 1.00 80.44 338 LYS A O 1
ATOM 2737 N N . LEU A 1 339 ? -15.031 18.580 25.154 1.00 69.38 339 LEU A N 1
ATOM 2738 C CA . LEU A 1 339 ? -15.559 17.822 26.289 1.00 69.38 339 LEU A CA 1
ATOM 2739 C C . LEU A 1 339 ? -16.283 18.749 27.279 1.00 69.38 339 LEU A C 1
ATOM 2741 O O . LEU A 1 339 ? -15.757 19.827 27.591 1.00 69.38 339 LEU A O 1
ATOM 2745 N N . PRO A 1 340 ? -17.437 18.335 27.835 1.00 64.12 340 PRO A N 1
ATOM 2746 C CA . PRO A 1 340 ? -18.061 19.039 28.945 1.00 64.12 340 PRO A CA 1
ATOM 2747 C C . PRO A 1 340 ? -17.065 19.184 30.100 1.00 64.12 340 PRO A C 1
ATOM 2749 O O . PRO A 1 340 ? -16.369 18.234 30.468 1.00 64.12 340 PRO A O 1
ATOM 2752 N N . ARG A 1 341 ? -16.987 20.371 30.711 1.00 56.78 341 ARG A N 1
ATOM 2753 C CA . ARG A 1 341 ? -16.204 20.540 31.942 1.00 56.78 341 ARG A CA 1
ATOM 2754 C C . ARG A 1 341 ? -16.819 19.644 33.021 1.00 56.78 341 ARG A C 1
ATOM 2756 O O . ARG A 1 341 ? -17.935 19.920 33.458 1.00 56.78 341 ARG A O 1
ATOM 2763 N N . LYS A 1 342 ? -16.098 18.610 33.485 1.00 54.50 342 LYS A N 1
ATOM 2764 C CA . LYS A 1 342 ? -16.469 17.888 34.715 1.00 54.50 342 LYS A CA 1
ATOM 2765 C C . LYS A 1 342 ? -16.607 18.937 35.821 1.00 54.50 342 LYS A C 1
ATOM 2767 O O . LYS A 1 342 ? -15.619 19.571 36.191 1.00 54.50 342 LYS A O 1
ATOM 2772 N N . LYS A 1 343 ? -17.827 19.162 36.325 1.00 44.56 343 LYS A N 1
ATOM 2773 C CA . LYS A 1 343 ? -18.026 19.943 37.551 1.00 44.56 343 LYS A CA 1
ATOM 2774 C C . LYS A 1 343 ? -17.255 19.203 38.639 1.00 44.56 343 LYS A C 1
ATOM 2776 O O . LYS A 1 343 ? -17.649 18.101 39.012 1.00 44.56 343 LYS A O 1
ATOM 2781 N N . MET A 1 344 ? -16.141 19.766 39.106 1.00 41.75 344 MET A N 1
ATOM 2782 C CA . MET A 1 344 ? -15.496 19.259 40.312 1.00 41.75 344 MET A CA 1
ATOM 2783 C C . MET A 1 344 ? -16.543 19.354 41.418 1.00 41.75 344 MET A C 1
ATOM 2785 O O . MET A 1 344 ? -16.954 20.458 41.781 1.00 41.75 344 MET A O 1
ATOM 2789 N N . LYS A 1 345 ? -17.031 18.206 41.903 1.00 43.88 345 LYS A N 1
ATOM 2790 C CA . LYS A 1 345 ? -17.745 18.174 43.177 1.00 43.88 345 LYS A CA 1
ATOM 2791 C C . LYS A 1 345 ? -16.745 18.720 44.193 1.00 43.88 345 LYS A C 1
ATOM 2793 O O . LYS A 1 345 ? -15.702 18.106 44.399 1.00 43.88 345 LYS A O 1
ATOM 2798 N N . LYS A 1 346 ? -17.001 19.924 44.713 1.00 42.72 346 LYS A N 1
ATOM 2799 C CA . LYS A 1 346 ? -16.271 20.427 45.878 1.00 42.72 346 LYS A CA 1
ATOM 2800 C C . LYS A 1 346 ? -16.480 19.385 46.979 1.00 42.72 346 LYS A C 1
ATOM 2802 O O . LYS A 1 346 ? -17.630 19.014 47.217 1.00 42.72 346 LYS A O 1
ATOM 2807 N N . ALA A 1 347 ? -15.372 18.858 47.494 1.00 50.69 347 ALA A N 1
ATOM 2808 C CA . ALA A 1 347 ? -15.361 17.977 48.654 1.00 50.69 347 ALA A CA 1
ATOM 2809 C C . ALA A 1 347 ? -15.900 18.712 49.883 1.00 50.69 347 ALA A C 1
ATOM 2811 O O . ALA A 1 347 ? -15.698 19.952 49.943 1.00 50.69 347 ALA A O 1
#

Radius of gyration: 23.11 Å; chains: 1; bounding box: 55×50×78 Å

Foldseek 3Di:
DDQPAQPLDCLLLLCVLVVHDSVVGDQRDGQVSQDDDQLVVLVVLLVLDDQPAPFDWAWKAAPVPRDIDIFGLGAKEFAVVLLVPPPPDDAQQSLLVGIAGLADGADSPRSHDDGIGGPDPCVSVVSVVQVVCVVVVHHDGRYDYDFDAAPVGDGDRYLVSLVVVLSVVCVVPPPNLVSLQSNLVSCVSNSSNSSSLSSLVSSCVVAVLSLSSLLSSLVSCVSSVVNQSSLVSLQSSLLSLQVDDPDQLVVQLLSNLLSLLSLVVSCVVVVNPHPRHDDPVNSVVSCVVRVHDDPDLDDPPPDDQDDDSVDSVSCSLVSCSSNPCSCVSPPPVSRDHDDDPDPPPDD